Protein 3FHR (pdb70)

InterPro domains:
  IPR000719 Protein kinase domain [PF00069] (47-304)
  IPR000719 Protein kinase domain [PS50011] (44-304)
  IPR000719 Protein kinase domain [SM00220] (43-304)
  IPR008271 Serine/threonine-protein kinase, active site [PS00108] (162-174)
  IPR011009 Protein kinase-like domain superfamily [SSF56112] (36-343)
  IPR017441 Protein kinase, ATP binding site [PS00107] (50-73)
  IPR027442 MAP kinase activated protein kinase, C-terminal [G3DSA:4.10.1170.10] (312-378)

CATH classification: 3.30.200.20 (+1 more: 1.10.510.10)

Nearest PDB structures (foldseek):
  7nrb-assembly1_A  TM=1.003E+00  e=1.404E-53  Homo sapiens
  3fxw-assembly1_A  TM=1.003E+00  e=7.759E-51  Homo sapiens
  3fpm-assembly1_A  TM=9.765E-01  e=1.579E-34  Homo sapiens
  3r2y-assembly1_A  TM=9.576E-01  e=8.929E-34  Homo sapiens
  3kc3-assembly5_D  TM=9.638E-01  e=2.552E-32  Homo sapiens

Foldseek 3Di:
DAAADDPVVFKAWDPDWQAAAPQFTKTWIAGDPVRAIWIKTKGFDDVLLVQQVVLLQVLAPFQQAFHWPHWYFYADPNTTIIITITQDQALFWDLVLLLPDVDFDFLLNLLALLLSLLSSLVSQVVQQKQQLQQARRQWGWNHVDPPTGTHGYDSSVIDRHDLLSQLSSLLSSLQSSLLSQAAAGPCPQDPPQNVPADPLSVVLSCQSNPPDSVSHDGSVRSCPRCCNVVSNPGDRHGGCNSVNCNVVVVCVVVRRVVSNVVSVQSVDPDDDD

Secondary structure (DSSP, 8-state):
--B-S-GGGTEEEEEEEEEEETTEEEEEEEETTT--EEEEEEEESSHHHHHHHHHHHHHTTSTTBPPEEEEEEEEETTEEEEEEEEE--TTEEHHHHHHT-----BHHHHHHHHHHHHHHHHHHHHTTEE-S--SGGGEEES-SSTTPPEEE---TT-EE--HHHHHHHHHHHHHHHHHHHHSS------TTTSTT--HHHHHHHHHHS-SSGGGSPPHHHHHHSHHHHTGGGS--PBPSHHHHHHHTGGGHHHHHHHHHHHHHHHH-SS---

Solvent-accessible surface area: 13408 Å² total; per-residue (Å²): 161,33,57,140,97,43,10,67,89,22,7,100,69,28,198,99,76,72,26,145,16,89,35,15,90,23,26,18,0,65,33,115,183,84,48,92,75,0,5,3,4,14,0,80,49,41,106,124,1,90,88,2,15,73,10,2,95,80,0,30,65,7,62,40,0,1,35,24,64,32,1,0,16,17,124,68,140,70,102,120,0,1,7,0,0,11,34,16,23,95,2,28,46,0,4,41,51,5,31,118,68,162,110,62,8,12,0,67,61,0,0,62,18,0,80,41,3,0,25,0,0,72,42,0,9,84,94,69,0,0,0,29,5,0,21,1,52,8,1,30,17,34,30,130,113,198,118,17,61,3,31,2,14,18,1,8,45,11,89,85,48,110,182,82,4,45,10,3,0,2,33,0,0,0,0,0,0,10,0,0,0,0,5,53,21,52,95,98,46,64,110,84,36,4,64,129,10,24,119,57,0,37,87,0,2,121,52,0,41,72,136,59,39,123,111,20,19,75,13,82,90,0,13,96,17,70,1,0,73,95,0,128,114,8,61,117,28,84,14,44,0,7,131,13,5,81,130,59,120,117,110,32,82,102,19,34,113,78,0,46,63,29,0,40,67,25,42,73,132,191,90,159,189

Sequence (273 aa):
EPKKYAVTDDYQLSKQVLGLGVNGKVLECFHRRTGQKCALKLLYDSPKARQEVDHHWQASGGPHIIVCILDVYENMHHGKRCCLLIIMECMEGGELFSRIQERDQAFTEREAAEIMRDIGTAIQFLHSHNIAHRDVKPENLLYTSKEKDAVLKLTDFGFAKETEKYDKSCDMWSLGV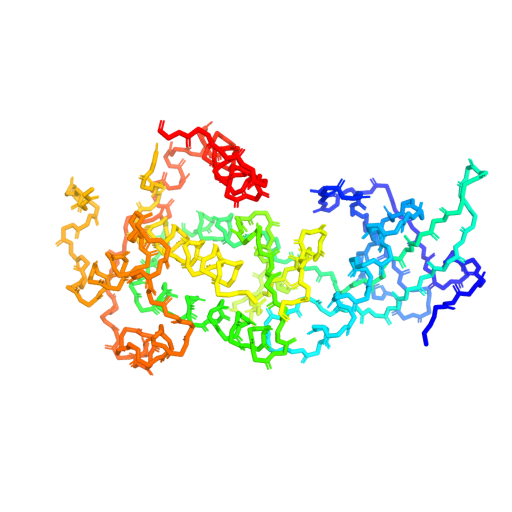IMYILLCGFPPFGFPNPEWSEVSEDAKQLIRLLLKTDPTERLTITQFMNHPWINQSMVVPQTPLHTARVLQEDKDHWDEVKEEMTSALATMRVDYDQV

Radius of gyration: 18.92 Å; Cα contacts (8 Å, |Δi|>4): 537; chains: 1; bounding box: 33×49×50 Å

GO terms:
  GO:0004674 protein serine/threonine kinase activity (F, IDA)
  GO:0005634 nucleus (C, EXP)
  GO:0005737 cytoplasm (C, EXP)
  GO:0005515 protein binding (F, IPI)
  GO:0004708 MAP kinase kinase activity (F, TAS)
  GO:0005634 nucleus (C, TAS)
  GO:0007165 signal transduction (P, TAS)
  GO:0004674 protein serine/threonine kinase activity (F, EXP)
  GO:0005654 nucleoplasm (C, TAS)
  GO:0005829 cytosol (C, TAS)
  GO:0048010 vascular endothelial growth factor receptor signaling pathway (P, TAS)
  GO:0000165 MAPK cascade (P, IDA)
  GO:0005654 nucleoplasm (C, IDA)
  GO:0034097 response to cytokine (P, IDA)

B-factor: mean 42.76, std 8.79, range [21.78, 74.09]

Organism: Homo sapiens (NCBI:txid9606)

Structure (mmCIF, N/CA/C/O backbone):
data_3FHR
#
_entry.id   3FHR
#
_cell.length_a   84.688
_cell.length_b   74.832
_cell.length_c   60.664
_cell.angle_alpha   90.00
_cell.angle_beta   107.34
_cell.angle_gamma   90.00
#
_symmetry.space_group_name_H-M   'C 1 2 1'
#
loop_
_entity.id
_entity.type
_entity.pdbx_description
1 polymer 'MAP kinase-activated protein kinase 3'
2 non-polymer 2-(2-QUINOLIN-3-YLPYRIDIN-4-YL)-1,5,6,7-TETRAHYDRO-4H-PYRROLO[3,2-C]PYRIDIN-4-ONE
3 water water
#
loop_
_atom_site.group_PDB
_atom_site.id
_atom_site.type_symbol
_atom_site.label_atom_id
_atom_site.label_alt_id
_atom_site.label_comp_id
_atom_site.label_asym_id
_atom_site.label_entity_id
_atom_site.label_seq_id
_atom_site.pdbx_PDB_ins_code
_atom_site.Cartn_x
_atom_site.Cartn_y
_atom_site.Cartn_z
_atom_site.occupancy
_atom_site.B_iso_or_equiv
_atom_site.auth_seq_id
_atom_site.auth_comp_id
_atom_site.auth_asym_id
_atom_site.auth_atom_id
_atom_site.pdbx_PDB_model_num
ATOM 1 N N . GLU A 1 20 ? 32.652 2.961 33.969 1.00 54.54 33 GLU A N 1
ATOM 2 C CA . GLU A 1 20 ? 31.172 2.840 33.787 1.00 54.30 33 GLU A CA 1
ATOM 3 C C . GLU A 1 20 ? 30.338 4.167 33.915 1.00 52.47 33 GLU A C 1
ATOM 4 O O . GLU A 1 20 ? 30.768 5.211 33.373 1.00 52.15 33 GLU A O 1
ATOM 10 N N . PRO A 1 21 ? 29.146 4.130 34.581 1.00 50.38 34 PRO A N 1
ATOM 11 C CA . PRO A 1 21 ? 28.148 5.149 34.180 1.00 49.16 34 PRO A CA 1
ATOM 12 C C . PRO A 1 21 ? 28.286 6.519 34.840 1.00 47.30 34 PRO A C 1
ATOM 13 O O . PRO A 1 21 ? 28.455 6.616 36.049 1.00 47.84 34 PRO A O 1
ATOM 17 N N . LYS A 1 22 ? 28.214 7.561 34.020 1.00 45.03 35 LYS A N 1
ATOM 18 C CA . LYS A 1 22 ? 28.319 8.936 34.464 1.00 43.29 35 LYS A CA 1
ATOM 19 C C . LYS A 1 22 ? 27.041 9.357 35.149 1.00 42.79 35 LYS A C 1
ATOM 20 O O . LYS A 1 22 ? 25.965 9.168 34.608 1.00 42.59 35 LYS A O 1
ATOM 26 N N . LYS A 1 23 ? 27.171 9.934 36.339 1.00 42.80 36 LYS A N 1
ATOM 27 C CA . LYS A 1 23 ? 26.009 10.261 37.164 1.00 42.80 36 LYS A CA 1
ATOM 28 C C . LYS A 1 23 ? 25.608 11.708 37.030 1.00 42.12 36 LYS A C 1
ATOM 29 O O . LYS A 1 23 ? 24.506 12.077 37.460 1.00 42.63 36 LYS A O 1
ATOM 35 N N . TYR A 1 24 ? 26.488 12.521 36.444 1.00 40.72 37 TYR A N 1
ATOM 36 C CA . TYR A 1 24 ? 26.177 13.919 36.146 1.00 39.36 37 TYR A CA 1
ATOM 37 C C . TYR A 1 24 ? 25.291 14.038 34.874 1.00 39.09 37 TYR A C 1
ATOM 38 O O . TYR A 1 24 ? 25.149 13.083 34.117 1.00 38.69 37 TYR A O 1
ATOM 47 N N . ALA A 1 25 ? 24.693 15.209 34.681 1.00 38.62 38 ALA A N 1
ATOM 48 C CA . ALA A 1 25 ? 23.763 15.504 33.576 1.00 38.25 38 ALA A CA 1
ATOM 49 C C . ALA A 1 25 ? 24.376 15.210 32.191 1.00 37.94 38 ALA A C 1
ATOM 50 O O . ALA A 1 25 ? 25.489 15.684 31.918 1.00 37.93 38 ALA A O 1
ATOM 52 N N . VAL A 1 26 ? 23.686 14.444 31.330 1.00 37.59 39 VAL A N 1
ATOM 53 C CA . VAL A 1 26 ? 24.172 14.220 29.940 1.00 37.96 39 VAL A CA 1
ATOM 54 C C . VAL A 1 26 ? 24.442 15.534 29.255 1.00 37.94 39 VAL A C 1
ATOM 55 O O . VAL A 1 26 ? 25.376 15.642 28.456 1.00 37.34 39 VAL A O 1
ATOM 59 N N . THR A 1 27 ? 23.554 16.500 29.545 1.00 38.48 40 THR A N 1
ATOM 60 C CA . THR A 1 27 ? 23.501 17.807 28.916 1.00 37.98 40 THR A CA 1
ATOM 61 C C . THR A 1 27 ? 24.769 18.626 29.234 1.00 38.19 40 THR A C 1
ATOM 62 O O . THR A 1 27 ? 25.087 19.566 28.523 1.00 38.18 40 THR A O 1
ATOM 66 N N . ASP A 1 28 ? 25.510 18.242 30.270 1.00 38.20 41 ASP A N 1
ATOM 67 C CA . ASP A 1 28 ? 26.843 18.826 30.542 1.00 39.25 41 ASP A CA 1
ATOM 68 C C . ASP A 1 28 ? 27.816 18.543 29.410 1.00 39.12 41 ASP A C 1
ATOM 69 O O . ASP A 1 28 ? 28.768 19.298 29.205 1.00 40.36 41 ASP A O 1
ATOM 74 N N . ASP A 1 29 ? 27.623 17.417 28.721 1.00 38.74 42 ASP A N 1
ATOM 75 C CA . ASP A 1 29 ? 28.588 16.926 27.713 1.00 38.28 42 ASP A CA 1
ATOM 76 C C . ASP A 1 29 ? 27.991 16.964 26.304 1.00 37.77 42 ASP A C 1
ATOM 77 O O . ASP A 1 29 ? 28.727 17.044 25.331 1.00 36.66 42 ASP A O 1
ATOM 82 N N . TYR A 1 30 ? 26.657 16.851 26.204 1.00 37.15 43 TYR A N 1
ATOM 83 C CA . TYR A 1 30 ? 25.976 16.729 24.919 1.00 37.29 43 TYR A CA 1
ATOM 84 C C . TYR A 1 30 ? 24.858 17.733 24.774 1.00 38.44 43 TYR A C 1
ATOM 85 O O . TYR A 1 30 ? 24.111 17.960 25.703 1.00 38.66 43 TYR A O 1
ATOM 94 N N . GLN A 1 31 ? 24.749 18.317 23.588 1.00 39.54 44 GLN A N 1
ATOM 95 C CA . GLN A 1 31 ? 23.610 19.142 23.254 1.00 41.09 44 GLN A CA 1
ATOM 96 C C . GLN A 1 31 ? 22.601 18.232 22.592 1.00 41.64 44 GLN A C 1
ATOM 97 O O . GLN A 1 31 ? 22.914 17.557 21.611 1.00 41.33 44 GLN A O 1
ATOM 103 N N . LEU A 1 32 ? 21.386 18.211 23.125 1.00 42.47 45 LEU A N 1
ATOM 104 C CA . LEU A 1 32 ? 20.391 17.290 22.627 1.00 43.40 45 LEU A CA 1
ATOM 105 C C . LEU A 1 32 ? 19.508 17.917 21.559 1.00 44.55 45 LEU A C 1
ATOM 106 O O . LEU A 1 32 ? 19.406 19.144 21.441 1.00 44.31 45 LEU A O 1
ATOM 111 N N . SER A 1 33 ? 18.887 17.044 20.775 1.00 45.28 46 SER A N 1
ATOM 112 C CA . SER A 1 33 ? 18.063 17.431 19.655 1.00 46.36 46 SER A CA 1
ATOM 113 C C . SER A 1 33 ? 16.744 16.687 19.810 1.00 46.14 46 SER A C 1
ATOM 114 O O . SER A 1 33 ? 16.631 15.758 20.623 1.00 45.73 46 SER A O 1
ATOM 117 N N . LYS A 1 34 ? 15.730 17.115 19.078 1.00 46.73 47 LYS A N 1
ATOM 118 C CA . LYS A 1 34 ? 14.458 16.397 19.104 1.00 47.38 47 LYS A CA 1
ATOM 119 C C . LYS A 1 34 ? 14.308 15.502 17.863 1.00 47.16 47 LYS A C 1
ATOM 120 O O . LYS A 1 34 ? 13.301 14.807 17.716 1.00 47.51 47 LYS A O 1
ATOM 126 N N . GLN A 1 35 ? 15.325 15.505 16.996 1.00 47.17 48 GLN A N 1
ATOM 127 C CA . GLN A 1 35 ? 15.356 14.611 15.838 1.00 47.24 48 GLN A CA 1
ATOM 128 C C . GLN A 1 35 ? 15.527 13.153 16.269 1.00 46.63 48 GLN A C 1
ATOM 129 O O . GLN A 1 35 ? 16.550 12.799 16.869 1.00 45.97 48 GLN A O 1
ATOM 135 N N . VAL A 1 36 ? 14.512 12.345 15.946 1.00 46.33 49 VAL A N 1
ATOM 136 C CA . VAL A 1 36 ? 14.469 10.916 16.239 1.00 46.45 49 VAL A CA 1
ATOM 137 C C . VAL A 1 36 ? 15.219 10.152 15.142 1.00 46.73 49 VAL A C 1
ATOM 138 O O . VAL A 1 36 ? 14.911 10.287 13.946 1.00 46.80 49 VAL A O 1
ATOM 142 N N . LEU A 1 37 ? 16.223 9.373 15.553 1.00 46.07 50 LEU A N 1
ATOM 143 C CA . LEU A 1 37 ? 17.023 8.569 14.629 1.00 45.48 50 LEU A CA 1
ATOM 144 C C . LEU A 1 37 ? 16.560 7.117 14.579 1.00 46.38 50 LEU A C 1
ATOM 145 O O . LEU A 1 37 ? 16.925 6.381 13.654 1.00 46.17 50 LEU A O 1
ATOM 150 N N . GLY A 1 38 ? 15.732 6.722 15.552 1.00 47.06 51 GLY A N 1
ATOM 151 C CA . GLY A 1 38 ? 15.263 5.346 15.666 1.00 48.66 51 GLY A CA 1
ATOM 152 C C . GLY A 1 38 ? 14.382 5.059 16.873 1.00 49.47 51 GLY A C 1
ATOM 153 O O . GLY A 1 38 ? 14.229 5.902 17.758 1.00 49.67 51 GLY A O 1
ATOM 154 N N . LEU A 1 39 ? 13.799 3.863 16.898 1.00 50.27 52 LEU A N 1
ATOM 155 C CA . LEU A 1 39 ? 12.914 3.412 17.985 1.00 52.07 52 LEU A CA 1
ATOM 156 C C . LEU A 1 39 ? 13.194 1.957 18.358 1.00 52.55 52 LEU A C 1
ATOM 157 O O . LEU A 1 39 ? 12.949 1.065 17.537 1.00 53.33 52 LEU A O 1
ATOM 162 N N . GLY A 1 40 ? 13.712 1.711 19.568 1.00 53.04 53 GLY A N 1
ATOM 163 C CA . GLY A 1 40 ? 14.004 0.339 20.038 1.00 53.32 53 GLY A CA 1
ATOM 164 C C . GLY A 1 40 ? 13.120 -0.069 21.209 1.00 53.79 53 GLY A C 1
ATOM 165 O O . GLY A 1 40 ? 12.700 0.797 21.964 1.00 54.04 53 GLY A O 1
ATOM 166 N N . VAL A 1 41 ? 12.861 -1.370 21.397 1.00 53.83 54 VAL A N 1
ATOM 167 C CA . VAL A 1 41 ? 11.910 -1.833 22.447 1.00 53.75 54 VAL A CA 1
ATOM 168 C C . VAL A 1 41 ? 11.993 -1.002 23.730 1.00 53.74 54 VAL A C 1
ATOM 169 O O . VAL A 1 41 ? 10.959 -0.563 24.248 1.00 53.77 54 VAL A O 1
ATOM 173 N N . ASN A 1 42 ? 13.219 -0.767 24.219 1.00 53.27 55 ASN A N 1
ATOM 174 C CA . ASN A 1 42 ? 13.416 -0.042 25.480 1.00 52.94 55 ASN A CA 1
ATOM 175 C C . ASN A 1 42 ? 13.465 1.472 25.376 1.00 52.25 55 ASN A C 1
ATOM 176 O O . ASN A 1 42 ? 13.467 2.145 26.409 1.00 53.05 55 ASN A O 1
ATOM 181 N N . GLY A 1 43 ? 13.527 2.020 24.160 1.00 50.85 56 GLY A N 1
ATOM 182 C CA . GLY A 1 43 ? 13.544 3.469 24.022 1.00 49.21 56 GLY A CA 1
ATOM 183 C C . GLY A 1 43 ? 13.864 4.100 22.687 1.00 48.30 56 GLY A C 1
ATOM 184 O O . GLY A 1 43 ? 14.270 3.424 21.725 1.00 48.34 56 GLY A O 1
ATOM 185 N N . LYS A 1 44 ? 13.696 5.424 22.663 1.00 46.96 57 LYS A N 1
ATOM 186 C CA . LYS A 1 44 ? 13.833 6.244 21.458 1.00 45.86 57 LYS A CA 1
ATOM 187 C C . LYS A 1 44 ? 15.278 6.632 21.298 1.00 43.04 57 LYS A C 1
ATOM 188 O O . LYS A 1 44 ? 15.995 6.721 22.292 1.00 43.25 57 LYS A O 1
ATOM 194 N N . VAL A 1 45 ? 15.687 6.848 20.046 1.00 40.12 58 VAL A N 1
ATOM 195 C CA . VAL A 1 45 ? 17.058 7.218 19.712 1.00 38.19 58 VAL A CA 1
ATOM 196 C C . VAL A 1 45 ? 16.994 8.642 19.129 1.00 37.41 58 VAL A C 1
ATOM 197 O O . VAL A 1 45 ? 16.248 8.925 18.201 1.00 36.87 58 VAL A O 1
ATOM 201 N N . LEU A 1 46 ? 17.749 9.546 19.743 1.00 37.15 59 LEU A N 1
ATOM 202 C CA . LEU A 1 46 ? 17.742 10.963 19.395 1.00 35.96 59 LEU A CA 1
ATOM 203 C C . LEU A 1 46 ? 19.112 11.363 18.930 1.00 35.52 59 LEU A C 1
ATOM 204 O O . LEU A 1 46 ? 20.117 10.869 19.421 1.00 34.27 59 LEU A O 1
ATOM 209 N N . GLU A 1 47 ? 19.158 12.294 18.001 1.00 35.57 60 GLU A N 1
ATOM 210 C CA . GLU A 1 47 ? 20.422 12.905 17.632 1.00 35.86 60 GLU A CA 1
ATOM 211 C C . GLU A 1 47 ? 20.961 13.780 18.765 1.00 34.78 60 GLU A C 1
ATOM 212 O O . GLU A 1 47 ? 20.203 14.358 19.538 1.00 35.02 60 GLU A O 1
ATOM 218 N N . CYS A 1 48 ? 22.284 13.896 18.879 1.00 33.31 61 CYS A N 1
ATOM 219 C CA . CYS A 1 48 ? 22.829 14.824 19.823 1.00 32.63 61 CYS A CA 1
ATOM 220 C C . CYS A 1 48 ? 24.248 15.179 19.353 1.00 33.00 61 CYS A C 1
ATOM 221 O O . CYS A 1 48 ? 24.742 14.584 18.394 1.00 31.43 61 CYS A O 1
ATOM 224 N N . PHE A 1 49 ? 24.869 16.149 20.012 1.00 33.91 62 PHE A N 1
ATOM 225 C CA . PHE A 1 49 ? 26.203 16.612 19.635 1.00 36.17 62 PHE A CA 1
ATOM 226 C C . PHE A 1 49 ? 27.081 16.724 20.837 1.00 37.63 62 PHE A C 1
ATOM 227 O O . PHE A 1 49 ? 26.680 17.274 21.837 1.00 39.20 62 PHE A O 1
ATOM 235 N N . HIS A 1 50 ? 28.294 16.227 20.743 1.00 39.68 63 HIS A N 1
ATOM 236 C CA . HIS A 1 50 ? 29.220 16.405 21.825 1.00 41.90 63 HIS A CA 1
ATOM 237 C C . HIS A 1 50 ? 29.621 17.887 21.880 1.00 43.69 63 HIS A C 1
ATOM 238 O O . HIS A 1 50 ? 29.998 18.475 20.863 1.00 44.36 63 HIS A O 1
ATOM 245 N N . ARG A 1 51 ? 29.504 18.477 23.071 1.00 44.73 64 ARG A N 1
ATOM 246 C CA . ARG A 1 51 ? 29.619 19.923 23.282 1.00 45.48 64 ARG A CA 1
ATOM 247 C C . ARG A 1 51 ? 30.945 20.537 22.914 1.00 46.42 64 ARG A C 1
ATOM 248 O O . ARG A 1 51 ? 30.989 21.681 22.444 1.00 47.25 64 ARG A O 1
ATOM 256 N N . ARG A 1 52 ? 32.024 19.813 23.149 1.00 46.80 65 ARG A N 1
ATOM 257 C CA . ARG A 1 52 ? 33.324 20.406 22.901 1.00 48.09 65 ARG A CA 1
ATOM 258 C C . ARG A 1 52 ? 34.012 19.859 21.662 1.00 47.61 65 ARG A C 1
ATOM 259 O O . ARG A 1 52 ? 34.967 20.449 21.133 1.00 48.01 65 ARG A O 1
ATOM 267 N N . THR A 1 53 ? 33.519 18.724 21.197 1.00 46.94 66 THR A N 1
ATOM 268 C CA . THR A 1 53 ? 34.055 18.099 20.012 1.00 45.32 66 THR A CA 1
ATOM 269 C C . THR A 1 53 ? 33.202 18.470 18.803 1.00 44.50 66 THR A C 1
ATOM 270 O O . THR A 1 53 ? 33.719 18.548 17.692 1.00 45.38 66 THR A O 1
ATOM 274 N N . GLY A 1 54 ? 31.908 18.723 19.025 1.00 42.58 67 GLY A N 1
ATOM 275 C CA . GLY A 1 54 ? 30.965 18.980 17.939 1.00 41.21 67 GLY A CA 1
ATOM 276 C C . GLY A 1 54 ? 30.433 17.745 17.210 1.00 40.13 67 GLY A C 1
ATOM 277 O O . GLY A 1 54 ? 29.508 17.855 16.445 1.00 39.67 67 GLY A O 1
ATOM 278 N N . GLN A 1 55 ? 31.027 16.577 17.457 1.00 39.41 68 GLN A N 1
ATOM 279 C CA . GLN A 1 55 ? 30.659 15.289 16.849 1.00 38.92 68 GLN A CA 1
ATOM 280 C C . GLN A 1 55 ? 29.177 14.982 17.036 1.00 36.97 68 GLN A C 1
ATOM 281 O O . GLN A 1 55 ? 28.697 14.994 18.159 1.00 35.40 68 GLN A O 1
ATOM 287 N N . LYS A 1 56 ? 28.478 14.717 15.934 1.00 36.00 69 LYS A N 1
ATOM 288 C CA . LYS A 1 56 ? 27.121 14.188 15.966 1.00 35.57 69 LYS A CA 1
ATOM 289 C C . LYS A 1 56 ? 27.146 12.752 16.507 1.00 34.53 69 LYS A C 1
ATOM 290 O O . LYS A 1 56 ? 27.973 11.915 16.075 1.00 34.20 69 LYS A O 1
ATOM 296 N N . CYS A 1 57 ? 26.235 12.481 17.453 1.00 33.54 70 CYS A N 1
ATOM 297 C CA . CYS A 1 57 ? 26.106 11.172 18.091 1.00 31.88 70 CYS A CA 1
ATOM 298 C C . CYS A 1 57 ? 24.645 10.844 18.196 1.00 30.98 70 CYS A C 1
ATOM 299 O O . CYS A 1 57 ? 23.829 11.664 17.884 1.00 31.28 70 CYS A O 1
ATOM 302 N N . ALA A 1 58 ? 24.333 9.665 18.710 1.00 32.07 71 ALA A N 1
ATOM 303 C CA . ALA A 1 58 ? 22.945 9.249 18.901 1.00 32.23 71 ALA A CA 1
ATOM 304 C C . ALA A 1 58 ? 22.729 8.971 20.374 1.00 32.49 71 ALA A C 1
ATOM 305 O O . ALA A 1 58 ? 23.623 8.461 21.037 1.00 33.20 71 ALA A O 1
ATOM 307 N N . LEU A 1 59 ? 21.559 9.357 20.888 1.00 33.20 72 LEU A N 1
ATOM 308 C CA . LEU A 1 59 ? 21.214 9.189 22.296 1.00 33.81 72 LEU A CA 1
ATOM 309 C C . LEU A 1 59 ? 20.061 8.224 22.412 1.00 33.25 72 LEU A C 1
ATOM 310 O O . LEU A 1 59 ? 18.999 8.513 21.878 1.00 34.22 72 LEU A O 1
ATOM 315 N N . LYS A 1 60 ? 20.267 7.124 23.135 1.00 34.20 73 LYS A N 1
ATOM 316 C CA . LYS A 1 60 ? 19.162 6.216 23.471 1.00 33.37 73 LYS A CA 1
ATOM 317 C C . LYS A 1 60 ? 18.741 6.393 24.917 1.00 34.47 73 LYS A C 1
ATOM 318 O O . LYS A 1 60 ? 19.504 6.138 25.835 1.00 33.86 73 LYS A O 1
ATOM 324 N N . LEU A 1 61 ? 17.495 6.806 25.113 1.00 34.99 74 LEU A N 1
ATOM 325 C CA . LEU A 1 61 ? 16.976 7.035 26.437 1.00 36.48 74 LEU A CA 1
ATOM 326 C C . LEU A 1 61 ? 16.335 5.732 26.944 1.00 36.94 74 LEU A C 1
ATOM 327 O O . LEU A 1 61 ? 15.278 5.350 26.461 1.00 36.67 74 LEU A O 1
ATOM 332 N N . LEU A 1 62 ? 16.952 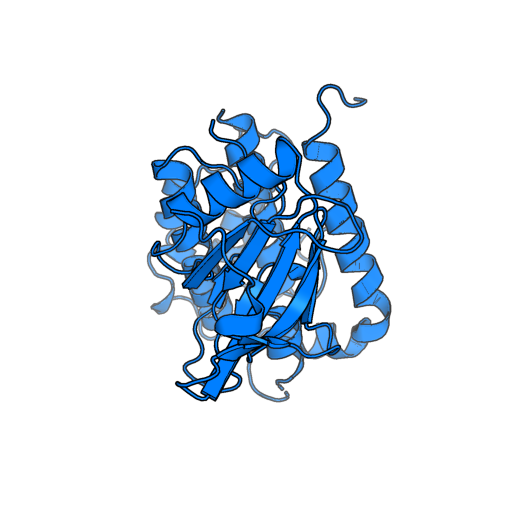5.069 27.921 1.00 38.18 75 LEU A N 1
ATOM 333 C CA . LEU A 1 62 ? 16.286 3.932 28.611 1.00 39.40 75 LEU A CA 1
ATOM 334 C C . LEU A 1 62 ? 15.779 4.361 30.004 1.00 40.43 75 LEU A C 1
ATOM 335 O O . LEU A 1 62 ? 16.569 4.791 30.852 1.00 40.05 75 LEU A O 1
ATOM 340 N N . TYR A 1 63 ? 14.479 4.247 30.258 1.00 41.80 76 TYR A N 1
ATOM 341 C CA . TYR A 1 63 ? 14.009 4.413 31.633 1.00 43.80 76 TYR A CA 1
ATOM 342 C C . TYR A 1 63 ? 14.512 3.225 32.402 1.00 44.73 76 TYR A C 1
ATOM 343 O O . TYR A 1 63 ? 14.372 2.099 31.938 1.00 45.15 76 TYR A O 1
ATOM 352 N N . ASP A 1 64 ? 15.161 3.492 33.533 1.00 45.76 77 ASP A N 1
ATOM 353 C CA . ASP A 1 64 ? 15.812 2.474 34.334 1.00 47.31 77 ASP A CA 1
ATOM 354 C C . ASP A 1 64 ? 14.862 1.319 34.668 1.00 48.10 77 ASP A C 1
ATOM 355 O O . ASP A 1 64 ? 13.670 1.514 34.970 1.00 47.65 77 ASP A O 1
ATOM 360 N N . SER A 1 65 ? 15.400 0.115 34.549 1.00 48.67 78 SER A N 1
ATOM 361 C CA . SER A 1 65 ? 14.655 -1.127 34.738 1.00 49.30 78 SER A CA 1
ATOM 362 C C . SER A 1 65 ? 15.695 -2.243 34.707 1.00 49.49 78 SER A C 1
ATOM 363 O O . SER A 1 65 ? 16.837 -2.011 34.287 1.00 49.91 78 SER A O 1
ATOM 366 N N . PRO A 1 66 ? 15.353 -3.445 35.203 1.00 49.59 79 PRO A N 1
ATOM 367 C CA . PRO A 1 66 ? 16.437 -4.432 35.042 1.00 49.07 79 PRO A CA 1
ATOM 368 C C . PRO A 1 66 ? 16.693 -4.840 33.564 1.00 47.90 79 PRO A C 1
ATOM 369 O O . PRO A 1 66 ? 17.827 -5.143 33.218 1.00 47.20 79 PRO A O 1
ATOM 373 N N . LYS A 1 67 ? 15.663 -4.812 32.722 1.00 47.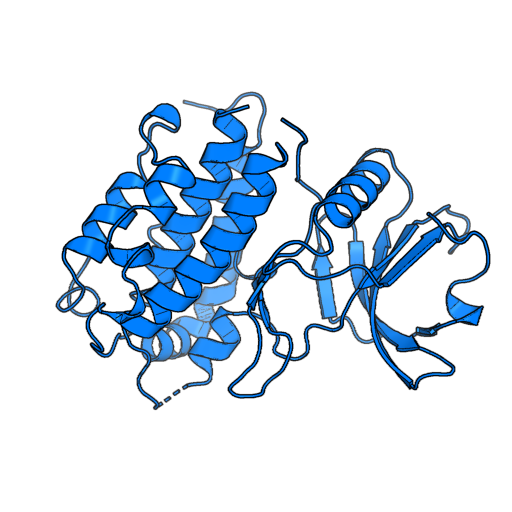20 80 LYS A N 1
ATOM 374 C CA . LYS A 1 67 ? 15.809 -4.973 31.256 1.00 47.35 80 LYS A CA 1
ATOM 375 C C . LYS A 1 67 ? 16.712 -3.899 30.603 1.00 46.53 80 LYS A C 1
ATOM 376 O O . LYS A 1 67 ? 17.611 -4.238 29.798 1.00 46.27 80 LYS A O 1
ATOM 382 N N . ALA A 1 68 ? 16.475 -2.623 30.952 1.00 44.72 81 ALA A N 1
ATOM 383 C CA . ALA A 1 68 ? 17.353 -1.515 30.548 1.00 43.07 81 ALA A CA 1
ATOM 384 C C . ALA A 1 68 ? 18.794 -1.736 31.008 1.00 42.26 81 ALA A C 1
ATOM 385 O O . ALA A 1 68 ? 19.735 -1.470 30.258 1.00 42.72 81 ALA A O 1
ATOM 387 N N . ARG A 1 69 ? 18.972 -2.221 32.236 1.00 41.52 82 ARG A N 1
ATOM 388 C CA . ARG A 1 69 ? 20.319 -2.473 32.784 1.00 41.06 82 ARG A CA 1
ATOM 389 C C . ARG A 1 69 ? 21.040 -3.623 32.062 1.00 40.38 82 ARG A C 1
ATOM 390 O O . ARG A 1 69 ? 22.269 -3.621 31.929 1.00 40.01 82 ARG A O 1
ATOM 398 N N . GLN A 1 70 ? 20.259 -4.603 31.612 1.00 39.90 83 GLN A N 1
ATOM 399 C CA . GLN A 1 70 ? 20.758 -5.724 30.802 1.00 40.32 83 GLN A CA 1
ATOM 400 C C . GLN A 1 70 ? 21.197 -5.255 29.418 1.00 38.80 83 GLN A C 1
ATOM 401 O O . GLN A 1 70 ? 22.311 -5.571 28.977 1.00 39.47 83 GLN A O 1
ATOM 407 N N . GLU A 1 71 ? 20.344 -4.472 28.759 1.00 37.54 84 GLU A N 1
ATOM 408 C CA . GLU A 1 71 ? 20.705 -3.857 27.464 1.00 36.76 84 GLU A CA 1
ATOM 409 C C . GLU A 1 71 ? 22.025 -3.138 27.571 1.00 37.27 84 GLU A C 1
ATOM 410 O O . GLU A 1 71 ? 22.968 -3.448 26.818 1.00 36.79 84 GLU A O 1
ATOM 416 N N . VAL A 1 72 ? 22.122 -2.231 28.557 1.00 36.80 85 VAL A N 1
ATOM 417 C CA . VAL A 1 72 ? 23.329 -1.461 28.748 1.00 36.51 85 VAL A CA 1
ATOM 418 C C . VAL A 1 72 ? 24.492 -2.401 28.912 1.00 36.95 85 VAL A C 1
ATOM 419 O O . VAL A 1 72 ? 25.506 -2.228 28.256 1.00 38.29 85 VAL A O 1
ATOM 423 N N . ASP A 1 73 ? 24.352 -3.381 29.804 1.00 37.99 86 ASP A N 1
ATOM 424 C CA . ASP A 1 73 ? 25.416 -4.357 30.109 1.00 38.86 86 ASP A CA 1
ATOM 425 C C . ASP A 1 73 ? 25.857 -5.109 28.839 1.00 37.32 86 ASP A C 1
ATOM 426 O O . ASP A 1 73 ? 27.049 -5.187 28.539 1.00 36.74 86 ASP A O 1
ATOM 431 N N . HIS A 1 74 ? 24.890 -5.619 28.085 1.00 36.55 87 HIS A N 1
ATOM 432 C CA . HIS A 1 74 ? 25.165 -6.420 26.868 1.00 36.57 87 HIS A CA 1
ATOM 433 C C . HIS A 1 74 ? 25.765 -5.602 25.726 1.00 35.35 87 HIS A C 1
ATOM 434 O O . HIS A 1 74 ? 26.720 -6.030 25.082 1.00 36.20 87 HIS A O 1
ATOM 441 N N . HIS A 1 75 ? 25.225 -4.416 25.492 1.00 35.72 88 HIS A N 1
ATOM 442 C CA . HIS A 1 75 ? 25.745 -3.555 24.434 1.00 35.39 88 HIS A CA 1
ATOM 443 C C . HIS A 1 75 ? 27.162 -3.105 24.744 1.00 36.51 88 HIS A C 1
ATOM 444 O O . HIS A 1 75 ? 28.002 -3.002 23.853 1.00 36.21 88 HIS A O 1
ATOM 451 N N . TRP A 1 76 ? 27.418 -2.839 26.019 1.00 38.94 89 TRP A N 1
ATOM 452 C CA . TRP A 1 76 ? 28.732 -2.408 26.495 1.00 41.32 89 TRP A CA 1
ATOM 453 C C . TRP A 1 76 ? 29.810 -3.481 26.303 1.00 41.45 89 TRP A C 1
ATOM 454 O O . TRP A 1 76 ? 30.923 -3.169 25.847 1.00 41.22 89 TRP A O 1
ATOM 465 N N . GLN A 1 77 ? 29.487 -4.723 26.693 1.00 41.15 90 GLN A N 1
ATOM 466 C CA . GLN A 1 77 ? 30.307 -5.907 26.389 1.00 42.34 90 GLN A CA 1
ATOM 467 C C . GLN A 1 77 ? 30.575 -6.083 24.893 1.00 41.62 90 GLN A C 1
ATOM 468 O O . GLN A 1 77 ? 31.708 -6.383 24.492 1.00 41.80 90 GLN A O 1
ATOM 474 N N . ALA A 1 78 ? 29.527 -5.928 24.078 1.00 40.07 91 ALA A N 1
ATOM 475 C CA . ALA A 1 78 ? 29.614 -6.083 22.617 1.00 39.30 91 ALA A CA 1
ATOM 476 C C . ALA A 1 78 ? 30.339 -4.924 21.904 1.00 39.14 91 ALA A C 1
ATOM 477 O O . ALA A 1 78 ? 30.963 -5.104 20.843 1.00 38.66 91 ALA A O 1
ATOM 479 N N . SER A 1 79 ? 30.232 -3.734 22.494 1.00 38.51 92 SER A N 1
ATOM 480 C CA . SER A 1 79 ? 30.844 -2.520 21.973 1.00 38.59 92 SER A CA 1
ATOM 481 C C . SER A 1 79 ? 32.354 -2.713 21.763 1.00 39.49 92 SER A C 1
ATOM 482 O O . SER A 1 79 ? 33.067 -3.154 22.672 1.00 40.88 92 SER A O 1
ATOM 485 N N . GLY A 1 80 ? 32.841 -2.398 20.569 1.00 39.82 93 GLY A N 1
ATOM 486 C CA . GLY A 1 80 ? 34.252 -2.627 20.241 1.00 39.97 93 GLY A CA 1
ATOM 487 C C . GLY A 1 80 ? 34.438 -3.874 19.391 1.00 40.28 93 GLY A C 1
ATOM 488 O O . GLY A 1 80 ? 35.435 -4.007 18.705 1.00 41.26 93 GLY A O 1
ATOM 489 N N . GLY A 1 81 ? 33.480 -4.801 19.441 1.00 40.09 94 GLY A N 1
ATOM 490 C CA . GLY A 1 81 ? 33.517 -5.992 18.605 1.00 38.57 94 GLY A CA 1
ATOM 491 C C . GLY A 1 81 ? 33.306 -5.630 17.149 1.00 38.01 94 GLY A C 1
ATOM 492 O O . GLY A 1 81 ? 32.780 -4.555 16.845 1.00 37.67 94 GLY A O 1
ATOM 493 N N . PRO A 1 82 ? 33.747 -6.508 16.220 1.00 37.92 95 PRO A N 1
ATOM 494 C CA . PRO A 1 82 ? 33.605 -6.116 14.817 1.00 37.36 95 PRO A CA 1
ATOM 495 C C . PRO A 1 82 ? 32.154 -5.938 14.462 1.00 36.97 95 PRO A C 1
ATOM 496 O O . PRO A 1 82 ? 31.315 -6.740 14.881 1.00 38.16 95 PRO A O 1
ATOM 500 N N . HIS A 1 83 ? 31.865 -4.872 13.731 1.00 36.23 96 HIS A N 1
ATOM 501 C CA . HIS A 1 83 ? 30.544 -4.629 13.163 1.00 34.61 96 HIS A CA 1
ATOM 502 C C . HIS A 1 83 ? 29.419 -4.513 14.184 1.00 33.72 96 HIS A C 1
ATOM 503 O O . HIS A 1 83 ? 28.313 -4.948 13.923 1.00 33.82 96 HIS A O 1
ATOM 510 N N . ILE A 1 84 ? 29.754 -3.913 15.327 1.00 33.02 97 ILE A N 1
ATOM 511 C CA A ILE A 1 84 ? 28.797 -3.592 16.376 0.50 32.58 97 ILE A CA 1
ATOM 512 C CA B ILE A 1 84 ? 28.831 -3.608 16.420 0.50 32.59 97 ILE A CA 1
ATOM 513 C C . ILE A 1 84 ? 28.788 -2.087 16.596 1.00 32.05 97 ILE A C 1
ATOM 514 O O . ILE A 1 84 ? 29.816 -1.464 16.724 1.00 31.12 97 ILE A O 1
ATOM 523 N N . VAL A 1 85 ? 27.609 -1.481 16.606 1.00 31.02 98 VAL A N 1
ATOM 524 C CA . VAL A 1 85 ? 27.533 -0.043 16.927 1.00 31.09 98 VAL A CA 1
ATOM 525 C C . VAL A 1 85 ? 28.167 0.234 18.320 1.00 32.54 98 VAL A C 1
ATOM 526 O O . VAL A 1 85 ? 27.719 -0.314 19.334 1.00 31.50 98 VAL A O 1
ATOM 530 N N . CYS A 1 86 ? 29.217 1.074 18.340 1.00 32.06 99 CYS A N 1
ATOM 531 C CA . CYS A 1 86 ? 29.936 1.415 19.556 1.00 33.23 99 CYS A CA 1
ATOM 532 C C . CYS A 1 86 ? 29.194 2.352 20.482 1.00 31.22 99 CYS A C 1
ATOM 533 O O . CYS A 1 86 ? 28.584 3.308 20.021 1.00 32.15 99 CYS A O 1
ATOM 536 N N . ILE A 1 87 ? 29.273 2.070 21.780 1.00 30.45 100 ILE A N 1
ATOM 537 C CA . ILE A 1 87 ? 28.913 3.005 22.865 1.00 29.25 100 ILE A CA 1
ATOM 538 C C . ILE A 1 87 ? 30.030 4.006 23.098 1.00 30.67 100 ILE A C 1
ATOM 539 O O . ILE A 1 87 ? 31.191 3.617 23.156 1.00 29.49 100 ILE A O 1
ATOM 544 N N . LEU A 1 88 ? 29.684 5.280 23.235 1.00 30.22 101 LEU A N 1
ATOM 545 C CA . LEU A 1 88 ? 30.677 6.306 23.534 1.00 30.53 101 LEU A CA 1
ATOM 546 C C . LEU A 1 88 ? 30.668 6.561 25.042 1.00 31.17 101 LEU A C 1
ATOM 547 O O . LEU A 1 88 ? 31.695 6.705 25.644 1.00 28.50 101 LEU A O 1
ATOM 552 N N . ASP A 1 89 ? 29.495 6.530 25.669 1.00 27.80 102 ASP A N 1
ATOM 553 C CA . ASP A 1 89 ? 29.351 6.747 27.103 1.00 29.14 102 ASP A CA 1
ATOM 554 C C . ASP A 1 89 ? 27.956 6.367 27.486 1.00 29.16 102 ASP A C 1
ATOM 555 O O . ASP A 1 89 ? 27.162 6.215 26.616 1.00 27.11 102 ASP A O 1
ATOM 560 N N . VAL A 1 90 ? 27.712 6.195 28.781 1.00 29.96 103 VAL A N 1
ATOM 561 C CA . VAL A 1 90 ? 26.411 5.814 29.349 1.00 30.92 103 VAL A CA 1
ATOM 562 C C . VAL A 1 90 ? 26.178 6.776 30.522 1.00 31.53 103 VAL A C 1
ATOM 563 O O . VAL A 1 90 ? 27.075 7.085 31.273 1.00 29.56 103 VAL A O 1
ATOM 567 N N . TYR A 1 91 ? 24.960 7.290 30.656 1.00 31.93 104 TYR A N 1
ATOM 568 C CA . TYR A 1 91 ? 24.670 8.212 31.732 1.00 33.09 104 TYR A CA 1
ATOM 569 C C . TYR A 1 91 ? 23.552 7.654 32.561 1.00 34.42 104 TYR A C 1
ATOM 570 O O . TYR A 1 91 ? 22.642 7.023 32.038 1.00 33.61 104 TYR A O 1
ATOM 579 N N . GLU A 1 92 ? 23.625 7.899 33.864 1.00 35.95 105 GLU A N 1
ATOM 580 C CA . GLU A 1 92 ? 22.514 7.589 34.744 1.00 37.64 105 GLU A CA 1
ATOM 581 C C . GLU A 1 92 ? 22.011 8.947 35.257 1.00 37.41 105 GLU A C 1
ATOM 582 O O . GLU A 1 92 ? 22.720 9.649 35.981 1.00 36.71 105 GLU A O 1
ATOM 588 N N . ASN A 1 93 ? 20.804 9.322 34.837 1.00 37.02 106 ASN A N 1
ATOM 589 C CA . ASN A 1 93 ? 20.285 10.665 35.079 1.00 37.17 106 ASN A CA 1
ATOM 590 C C . ASN A 1 93 ? 18.893 10.602 35.636 1.00 37.92 106 ASN A C 1
ATOM 591 O O . ASN A 1 93 ? 18.303 9.543 35.696 1.00 38.21 106 ASN A O 1
ATOM 596 N N . MET A 1 94 ? 18.408 11.761 36.068 1.00 39.25 107 MET A N 1
ATOM 597 C CA . MET A 1 94 ? 17.008 11.958 36.351 1.00 40.78 107 MET A CA 1
ATOM 598 C C . MET A 1 94 ? 16.398 12.723 35.185 1.00 41.06 107 MET A C 1
ATOM 599 O O . MET A 1 94 ? 16.957 13.727 34.714 1.00 41.38 107 MET A O 1
ATOM 604 N N . HIS A 1 95 ? 15.256 12.242 34.703 1.00 41.83 108 HIS A N 1
ATOM 605 C CA . HIS A 1 95 ? 14.580 12.875 33.607 1.00 42.46 108 HIS A CA 1
ATOM 606 C C . HIS A 1 95 ? 13.103 12.707 33.899 1.00 43.89 108 HIS A C 1
ATOM 607 O O . HIS A 1 95 ? 12.651 11.587 34.096 1.00 44.60 108 HIS A O 1
ATOM 614 N N . HIS A 1 96 ? 12.366 13.824 33.945 1.00 45.04 109 HIS A N 1
ATOM 615 C CA . HIS A 1 96 ? 10.920 13.828 34.260 1.00 45.71 109 HIS A CA 1
ATOM 616 C C . HIS A 1 96 ? 10.571 13.046 35.539 1.00 46.02 109 HIS A C 1
ATOM 617 O O . HIS A 1 96 ? 9.548 12.344 35.583 1.00 46.65 109 HIS A O 1
ATOM 624 N N . GLY A 1 97 ? 11.428 13.147 36.552 1.00 45.97 110 GLY A N 1
ATOM 625 C CA . GLY A 1 97 ? 11.229 12.482 37.829 1.00 46.30 110 GLY A CA 1
ATOM 626 C C . GLY A 1 97 ? 11.531 10.992 37.902 1.00 46.30 110 GLY A C 1
ATOM 627 O O . GLY A 1 97 ? 11.291 10.350 38.931 1.00 46.75 110 GLY A O 1
ATOM 628 N N . LYS A 1 98 ? 12.061 10.443 36.814 1.00 45.52 111 LYS A N 1
ATOM 629 C CA . LYS A 1 98 ? 12.326 9.019 36.710 1.00 44.70 111 LYS A CA 1
ATOM 630 C C . LYS A 1 98 ? 13.801 8.828 36.453 1.00 42.97 111 LYS A C 1
ATOM 631 O O . LYS A 1 98 ? 14.405 9.598 35.718 1.00 42.00 111 LYS A O 1
ATOM 637 N N . ARG A 1 99 ? 14.375 7.812 37.077 1.00 42.23 112 ARG A N 1
ATOM 638 C CA . ARG A 1 99 ? 15.745 7.424 36.783 1.00 41.47 112 ARG A CA 1
ATOM 639 C C . ARG A 1 99 ? 15.859 6.785 35.387 1.00 39.88 112 ARG A C 1
ATOM 640 O O . ARG A 1 99 ? 15.089 5.907 35.030 1.00 39.65 112 ARG A O 1
ATOM 648 N N . CYS A 1 100 ? 16.843 7.244 34.608 1.00 38.76 113 CYS A N 1
ATOM 649 C CA A CYS A 1 100 ? 16.999 6.734 33.262 0.50 36.96 113 CYS A CA 1
ATOM 650 C CA B CYS A 1 100 ? 17.027 6.849 33.214 0.50 38.00 113 CYS A CA 1
ATOM 651 C C . CYS A 1 100 ? 18.459 6.423 32.980 1.00 36.84 113 CYS A C 1
ATOM 652 O O . CYS A 1 100 ? 19.344 6.850 33.716 1.00 36.99 113 CYS A O 1
ATOM 657 N N . LEU A 1 101 ? 18.687 5.616 31.941 1.00 36.32 114 LEU A N 1
ATOM 658 C CA . LEU A 1 101 ? 20.043 5.366 31.448 1.00 35.71 114 LEU A CA 1
ATOM 659 C C . LEU A 1 101 ? 20.062 5.944 30.055 1.00 34.37 114 LEU A C 1
ATOM 660 O O . LEU A 1 101 ? 19.117 5.767 29.295 1.00 34.08 114 LEU A O 1
ATOM 665 N N . LEU A 1 102 ? 21.115 6.672 29.729 1.00 33.71 115 LEU A N 1
ATOM 666 C CA . LEU A 1 102 ? 21.285 7.219 28.377 1.00 33.02 115 LEU A CA 1
ATOM 667 C C . LEU A 1 102 ? 22.487 6.559 27.791 1.00 34.25 115 LEU A C 1
ATOM 668 O O . LEU A 1 102 ? 23.568 6.693 28.329 1.00 34.04 115 LEU A O 1
ATOM 673 N N . ILE A 1 103 ? 22.289 5.792 26.722 1.00 33.99 116 ILE A N 1
ATOM 674 C CA . ILE A 1 103 ? 23.426 5.255 26.007 1.00 31.53 116 ILE A CA 1
ATOM 675 C C . ILE A 1 103 ? 23.867 6.236 24.901 1.00 30.88 116 ILE A C 1
ATOM 676 O O . ILE A 1 103 ? 23.129 6.489 24.001 1.00 29.30 116 ILE A O 1
ATOM 681 N N . ILE A 1 104 ? 25.113 6.709 24.939 1.00 29.33 117 ILE A N 1
ATOM 682 C CA . ILE A 1 104 ? 25.607 7.506 23.834 1.00 29.78 117 ILE A CA 1
ATOM 683 C C . ILE A 1 104 ? 26.364 6.578 22.914 1.00 29.66 117 ILE A C 1
ATOM 684 O O . ILE A 1 104 ? 27.314 5.878 23.343 1.00 29.52 117 ILE A O 1
ATOM 689 N N . MET A 1 105 ? 25.956 6.585 21.655 1.00 29.93 118 MET A N 1
ATOM 690 C CA . MET A 1 105 ? 26.570 5.734 20.657 1.00 31.40 118 MET A CA 1
ATOM 691 C C . MET A 1 105 ? 26.984 6.502 19.407 1.00 31.34 118 MET A C 1
ATOM 692 O O . MET A 1 105 ? 26.597 7.666 19.214 1.00 30.31 118 MET A O 1
ATOM 697 N N . GLU A 1 106 ? 27.818 5.864 18.585 1.00 32.23 119 GLU A N 1
ATOM 698 C CA . GLU A 1 106 ? 28.256 6.480 17.341 1.00 33.20 119 GLU A CA 1
ATOM 699 C C . GLU A 1 106 ? 27.017 6.691 16.501 1.00 33.43 119 GLU A C 1
ATOM 700 O O . GLU A 1 106 ? 26.051 5.917 16.584 1.00 32.71 119 GLU A O 1
ATOM 706 N N . CYS A 1 107 ? 27.019 7.793 15.762 1.00 33.79 120 CYS A N 1
ATOM 707 C CA . CYS A 1 107 ? 25.908 8.170 14.924 1.00 32.88 120 CYS A CA 1
ATOM 708 C C . CYS A 1 107 ? 26.025 7.352 13.646 1.00 32.31 120 CYS A C 1
ATOM 709 O O . CYS A 1 107 ? 27.086 7.318 13.015 1.00 31.69 120 CYS A O 1
ATOM 712 N N . MET A 1 108 ? 24.955 6.668 13.267 1.00 29.53 121 MET A N 1
ATOM 713 C CA . MET A 1 108 ? 25.053 5.738 12.156 1.00 29.60 121 MET A CA 1
ATOM 714 C C . MET A 1 108 ? 24.425 6.439 10.978 1.00 30.84 121 MET A C 1
ATOM 715 O O . MET A 1 108 ? 23.260 6.187 10.639 1.00 31.04 121 MET A O 1
ATOM 720 N N . GLU A 1 109 ? 25.195 7.370 10.411 1.00 31.83 122 GLU A N 1
ATOM 721 C CA . GLU A 1 109 ? 24.685 8.399 9.501 1.00 34.39 122 GLU A CA 1
ATOM 722 C C . GLU A 1 109 ? 24.244 7.865 8.139 1.00 33.37 122 GLU A C 1
ATOM 723 O O . GLU A 1 109 ? 23.567 8.562 7.373 1.00 35.07 122 GLU A O 1
ATOM 729 N N . GLY A 1 110 ? 24.625 6.628 7.853 1.00 33.44 123 GLY A N 1
ATOM 730 C CA . GLY A 1 110 ? 24.266 5.949 6.625 1.00 32.33 123 GLY A CA 1
ATOM 731 C C . GLY A 1 110 ? 22.872 5.413 6.637 1.00 32.12 123 GLY A C 1
ATOM 732 O O . GLY A 1 110 ? 22.387 5.020 5.590 1.00 33.12 123 GLY A O 1
ATOM 733 N N . GLY A 1 111 ? 22.243 5.354 7.811 1.00 31.38 124 GLY A N 1
ATOM 734 C CA . GLY A 1 111 ? 20.888 4.774 7.934 1.00 31.89 124 GLY A CA 1
ATOM 735 C C . GLY A 1 111 ? 20.881 3.260 7.828 1.00 31.97 124 GLY A C 1
ATOM 736 O O . GLY A 1 111 ? 21.894 2.601 7.998 1.00 30.09 124 GLY A O 1
ATOM 737 N N . GLU A 1 112 ? 19.701 2.728 7.532 1.00 32.10 125 GLU A N 1
ATOM 738 C CA . GLU A 1 112 ? 19.430 1.310 7.473 1.00 32.91 125 GLU A CA 1
ATOM 739 C C . GLU A 1 112 ? 19.990 0.662 6.214 1.00 32.63 125 GLU A C 1
ATOM 740 O O . GLU A 1 112 ? 19.970 1.240 5.123 1.00 33.15 125 GLU A O 1
ATOM 746 N N . LEU A 1 113 ? 20.489 -0.548 6.418 1.00 32.86 126 LEU A N 1
ATOM 747 C CA . LEU A 1 113 ? 21.033 -1.424 5.376 1.00 32.34 126 LEU A CA 1
ATOM 748 C C . LEU A 1 113 ? 20.233 -1.434 4.072 1.00 33.12 126 LEU A C 1
ATOM 749 O O . LEU A 1 113 ? 20.774 -1.130 3.020 1.00 31.69 126 LEU A O 1
ATOM 754 N N . PHE A 1 114 ? 18.964 -1.830 4.165 1.00 33.06 127 PHE A N 1
ATOM 755 C CA . PHE A 1 114 ? 18.139 -2.060 2.994 1.00 35.28 127 PHE A CA 1
ATOM 756 C C . PHE A 1 114 ? 17.629 -0.778 2.340 1.00 36.04 127 PHE A C 1
ATOM 757 O O . PHE A 1 114 ? 17.267 -0.800 1.167 1.00 36.80 127 PHE A O 1
ATOM 765 N N . SER A 1 115 ? 17.558 0.314 3.105 1.00 37.47 128 SER A N 1
ATOM 766 C CA . SER A 1 115 ? 17.279 1.633 2.541 1.00 38.35 128 SER A CA 1
ATOM 767 C C . SER A 1 115 ? 18.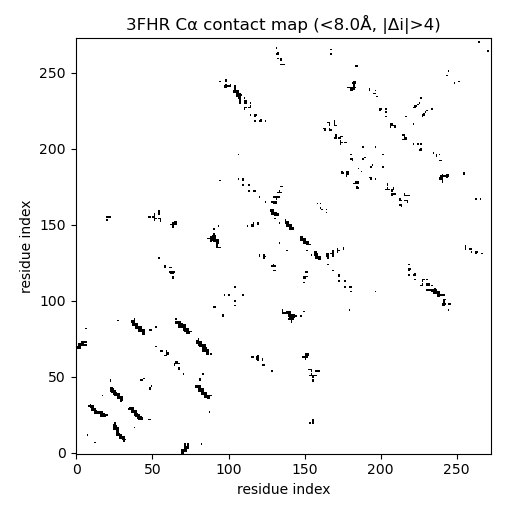426 2.041 1.638 1.00 39.26 128 SER A C 1
ATOM 768 O O . SER A 1 115 ? 18.219 2.546 0.548 1.00 39.89 128 SER A O 1
ATOM 771 N N . ARG A 1 116 ? 19.641 1.778 2.082 1.00 39.99 129 ARG A N 1
ATOM 772 C CA . ARG A 1 116 ? 20.807 2.066 1.288 1.00 42.58 129 ARG A CA 1
ATOM 773 C C . ARG A 1 116 ? 20.905 1.236 -0.009 1.00 44.10 129 ARG A C 1
ATOM 774 O O . ARG A 1 116 ? 21.303 1.746 -1.058 1.00 44.85 129 ARG A O 1
ATOM 782 N N . ILE A 1 117 ? 20.540 -0.040 0.058 1.00 46.24 130 ILE A N 1
ATOM 783 C CA . ILE A 1 117 ? 20.529 -0.892 -1.134 1.00 47.86 130 ILE A CA 1
ATOM 784 C C . ILE A 1 117 ? 19.516 -0.336 -2.138 1.00 49.72 130 ILE A C 1
ATOM 785 O O . ILE A 1 117 ? 19.856 -0.113 -3.304 1.00 50.33 130 ILE A O 1
ATOM 790 N N . GLN A 1 118 ? 18.290 -0.112 -1.661 1.00 51.45 131 GLN A N 1
ATOM 791 C CA . GLN A 1 118 ? 17.203 0.507 -2.402 1.00 53.79 131 GLN A CA 1
ATOM 792 C C . GLN A 1 118 ? 17.642 1.769 -3.151 1.00 55.69 131 GLN A C 1
ATOM 793 O O . GLN A 1 118 ? 17.280 1.969 -4.312 1.00 56.28 131 GLN A O 1
ATOM 799 N N . GLU A 1 119 ? 18.440 2.603 -2.488 1.00 57.55 132 GLU A N 1
ATOM 800 C CA . GLU A 1 119 ? 18.932 3.853 -3.061 1.00 59.39 132 GLU A CA 1
ATOM 801 C C . GLU A 1 119 ? 20.044 3.659 -4.122 1.00 60.51 132 GLU A C 1
ATOM 802 O O . GLU A 1 119 ? 20.775 4.604 -4.456 1.00 61.47 132 GLU A O 1
ATOM 808 N N . ARG A 1 120 ? 20.153 2.439 -4.653 1.00 61.23 133 ARG A N 1
ATOM 809 C CA . ARG A 1 120 ? 20.951 2.157 -5.850 1.00 62.10 133 ARG A CA 1
ATOM 810 C C . ARG A 1 120 ? 20.067 1.588 -6.956 1.00 62.27 133 ARG A C 1
ATOM 811 O O . ARG A 1 120 ? 19.316 2.315 -7.603 1.00 62.25 133 ARG A O 1
ATOM 819 N N . ASP A 1 122 ? 19.124 1.188 -9.942 1.00 69.53 135 ASP A N 1
ATOM 820 C CA . ASP A 1 122 ? 20.063 1.906 -10.803 1.00 69.52 135 ASP A CA 1
ATOM 821 C C . ASP A 1 122 ? 21.348 1.106 -10.988 1.00 68.65 135 ASP A C 1
ATOM 822 O O . ASP A 1 122 ? 21.437 0.274 -11.903 1.00 68.62 135 ASP A O 1
ATOM 827 N N . GLN A 1 123 ? 22.325 1.363 -10.110 1.00 67.21 136 GLN A N 1
ATOM 828 C CA . GLN A 1 123 ? 23.586 0.628 -10.081 1.00 66.00 136 GLN A CA 1
ATOM 829 C C . GLN A 1 123 ? 23.359 -0.860 -9.797 1.00 64.75 136 GLN A C 1
ATOM 830 O O . GLN A 1 123 ? 22.315 -1.269 -9.230 1.00 64.29 136 GLN A O 1
ATOM 836 N N . ALA A 1 124 ? 24.351 -1.655 -10.198 1.00 62.62 137 ALA A N 1
ATOM 837 C CA . ALA A 1 124 ? 24.353 -3.099 -9.958 1.00 60.47 137 ALA A CA 1
ATOM 838 C C . ALA A 1 124 ? 24.556 -3.412 -8.476 1.00 58.28 137 ALA A C 1
ATOM 839 O O . ALA A 1 124 ? 25.562 -3.010 -7.873 1.00 57.96 137 ALA A O 1
ATOM 841 N N . PHE A 1 125 ? 23.575 -4.106 -7.904 1.00 55.38 138 PHE A N 1
ATOM 842 C CA . PHE A 1 125 ? 23.777 -4.803 -6.648 1.00 52.83 138 PHE A CA 1
ATOM 843 C C . PHE A 1 125 ? 24.032 -6.287 -6.949 1.00 51.18 138 PHE A C 1
ATOM 844 O O . PHE A 1 125 ? 23.156 -6.975 -7.464 1.00 50.67 138 PHE A O 1
ATOM 852 N N . THR A 1 126 ? 25.235 -6.763 -6.627 1.00 49.45 139 THR A N 1
ATOM 853 C CA . THR A 1 126 ? 25.683 -8.077 -7.069 1.00 47.74 139 THR A CA 1
ATOM 854 C C . THR A 1 126 ? 25.747 -9.114 -5.953 1.00 47.24 139 THR A C 1
ATOM 855 O O . THR A 1 126 ? 25.783 -8.771 -4.767 1.00 46.40 139 THR A O 1
ATOM 859 N N . GLU A 1 127 ? 25.778 -10.390 -6.346 1.00 46.27 140 GLU A N 1
ATOM 860 C CA . GLU A 1 127 ? 25.747 -11.480 -5.370 1.00 45.54 140 GLU A CA 1
ATOM 861 C C . GLU A 1 127 ? 26.944 -11.422 -4.455 1.00 44.92 140 GLU A C 1
ATOM 862 O O . GLU A 1 127 ? 26.833 -11.751 -3.277 1.00 44.42 140 GLU A O 1
ATOM 868 N N . ARG A 1 128 ? 28.078 -10.981 -4.998 1.00 44.34 141 ARG A N 1
ATOM 869 C CA . ARG A 1 128 ? 29.283 -10.828 -4.214 1.00 44.36 141 ARG A CA 1
ATOM 870 C C . ARG A 1 128 ? 29.140 -9.733 -3.126 1.00 44.03 141 ARG A C 1
ATOM 871 O O . ARG A 1 128 ? 29.695 -9.871 -2.021 1.00 43.66 141 ARG A O 1
ATOM 879 N N . GLU A 1 129 ? 28.403 -8.666 -3.447 1.00 42.93 142 GLU A N 1
ATOM 880 C CA . GLU A 1 129 ? 28.110 -7.604 -2.479 1.00 42.79 142 GLU A CA 1
ATOM 881 C C . GLU A 1 129 ? 27.226 -8.088 -1.318 1.00 41.72 142 GLU A C 1
ATOM 882 O O . GLU A 1 129 ? 27.478 -7.739 -0.173 1.00 41.71 142 GLU A O 1
ATOM 888 N N . ALA A 1 130 ? 26.213 -8.900 -1.623 1.00 41.22 143 ALA A N 1
ATOM 889 C CA . ALA A 1 130 ? 25.393 -9.551 -0.606 1.00 41.12 143 ALA A CA 1
ATOM 890 C C . ALA A 1 130 ? 26.199 -10.510 0.268 1.00 41.16 143 ALA A C 1
ATOM 891 O O . ALA A 1 130 ? 25.973 -10.586 1.474 1.00 41.51 143 ALA A O 1
ATOM 893 N N . ALA A 1 131 ? 27.154 -11.216 -0.332 1.00 40.83 144 ALA A N 1
ATOM 894 C CA . ALA A 1 131 ? 28.027 -12.137 0.392 1.00 40.80 144 ALA A CA 1
ATOM 895 C C . ALA A 1 131 ? 28.927 -11.398 1.366 1.00 40.31 144 ALA A C 1
ATOM 896 O O . ALA A 1 131 ? 29.186 -11.877 2.463 1.00 40.35 144 ALA A O 1
ATOM 898 N N . GLU A 1 132 ? 29.439 -10.251 0.933 1.00 40.34 145 GLU A N 1
ATOM 899 C CA . GLU A 1 132 ? 30.253 -9.406 1.795 1.00 40.00 145 GLU A CA 1
ATOM 900 C C . GLU A 1 132 ? 29.419 -8.735 2.912 1.00 37.97 145 GLU A C 1
ATOM 901 O O . GLU A 1 132 ? 29.878 -8.647 4.027 1.00 37.11 145 GLU A O 1
ATOM 907 N N . ILE A 1 133 ? 28.195 -8.298 2.611 1.00 36.50 146 ILE A N 1
ATOM 908 C CA . ILE A 1 133 ? 27.282 -7.773 3.640 1.00 34.97 146 ILE A CA 1
ATOM 909 C C . ILE A 1 133 ? 27.053 -8.898 4.654 1.00 35.11 146 ILE A C 1
ATOM 910 O O . ILE A 1 133 ? 27.215 -8.709 5.845 1.00 36.66 146 ILE A O 1
ATOM 915 N N . MET A 1 134 ? 26.752 -10.092 4.160 1.00 34.67 147 MET A N 1
ATOM 916 C CA . MET A 1 134 ? 26.357 -11.203 5.005 1.00 34.04 147 MET A CA 1
ATOM 917 C C . MET A 1 134 ? 27.557 -11.637 5.849 1.00 33.19 147 MET A C 1
ATOM 918 O O . MET A 1 134 ? 27.384 -12.080 6.972 1.00 32.58 147 MET A O 1
ATOM 923 N N . ARG A 1 135 ? 28.761 -11.526 5.303 1.00 34.71 148 ARG A N 1
ATOM 924 C CA . ARG A 1 135 ? 29.935 -11.841 6.074 1.00 34.18 148 ARG A CA 1
ATOM 925 C C . ARG A 1 135 ? 30.124 -10.882 7.248 1.00 34.35 148 ARG A C 1
ATOM 926 O O . ARG A 1 135 ? 30.639 -11.288 8.313 1.00 35.59 148 ARG A O 1
ATOM 934 N N . ASP A 1 136 ? 29.832 -9.611 7.006 1.00 33.69 149 ASP A N 1
ATOM 935 C CA . ASP A 1 136 ? 29.946 -8.557 8.024 1.00 33.45 149 ASP A CA 1
ATOM 936 C C . ASP A 1 136 ? 28.979 -8.842 9.156 1.00 32.59 149 ASP A C 1
ATOM 937 O O . ASP A 1 136 ? 29.331 -8.801 10.302 1.00 31.69 149 ASP A O 1
ATOM 942 N N . ILE A 1 137 ? 27.739 -9.143 8.819 1.00 31.37 150 ILE A N 1
ATOM 943 C CA . ILE A 1 137 ? 26.782 -9.488 9.843 1.00 31.35 150 ILE A CA 1
ATOM 944 C C . ILE A 1 137 ? 27.227 -10.737 10.605 1.00 32.73 150 ILE A C 1
ATOM 945 O O . ILE A 1 137 ? 27.225 -10.743 11.846 1.00 33.25 150 ILE A O 1
ATOM 950 N N . GLY A 1 138 ? 27.663 -11.773 9.881 1.00 32.99 151 GLY A N 1
ATOM 951 C CA . GLY A 1 138 ? 28.136 -12.986 10.503 1.00 32.93 151 GLY A CA 1
ATOM 952 C C . GLY A 1 138 ? 29.295 -12.742 11.439 1.00 33.74 151 GLY A C 1
ATOM 953 O O . GLY A 1 138 ? 29.404 -13.366 12.490 1.00 33.39 151 GLY A O 1
ATOM 954 N N . THR A 1 139 ? 30.164 -11.834 11.050 1.00 34.19 152 THR A N 1
ATOM 955 C CA . THR A 1 139 ? 31.312 -11.497 11.869 1.00 35.16 152 THR A CA 1
ATOM 956 C C . THR A 1 139 ? 30.849 -10.863 13.209 1.00 34.70 152 THR A C 1
ATOM 957 O O . THR A 1 139 ? 31.374 -11.191 14.268 1.00 33.18 152 THR A O 1
ATOM 961 N N . ALA A 1 140 ? 29.772 -10.057 13.168 1.00 34.83 153 ALA A N 1
ATOM 962 C CA . ALA A 1 140 ? 29.158 -9.507 14.383 1.00 35.17 153 ALA A CA 1
ATOM 963 C C . ALA A 1 140 ? 28.597 -10.618 15.254 1.00 35.58 153 ALA A C 1
ATOM 964 O O . ALA A 1 140 ? 28.923 -10.698 16.438 1.00 35.03 153 ALA A O 1
ATOM 966 N N . ILE A 1 141 ? 27.759 -11.476 14.657 1.00 36.54 154 ILE A N 1
ATOM 967 C CA . ILE A 1 141 ? 27.162 -12.622 15.335 1.00 36.67 154 ILE A CA 1
ATOM 968 C C . ILE A 1 141 ? 28.224 -13.596 15.883 1.00 37.32 154 ILE A C 1
ATOM 969 O O . ILE A 1 141 ? 28.072 -14.111 16.979 1.00 36.76 154 ILE A O 1
ATOM 974 N N . GLN A 1 142 ? 29.299 -13.810 15.126 1.00 38.61 155 GLN A N 1
ATOM 975 C CA . GLN A 1 142 ? 30.413 -14.655 15.557 1.00 39.54 155 GLN A CA 1
ATOM 976 C C . GLN A 1 142 ? 31.006 -14.128 16.854 1.00 39.58 155 GLN A C 1
ATOM 977 O O . GLN A 1 142 ? 31.221 -14.892 17.809 1.00 39.76 155 GLN A O 1
ATOM 983 N N . PHE A 1 143 ? 31.270 -12.821 16.880 1.00 39.53 156 PHE A N 1
ATOM 984 C CA . PHE A 1 143 ? 31.821 -12.160 18.037 1.00 38.85 156 PHE A CA 1
ATOM 985 C C . PHE A 1 143 ? 30.879 -12.340 19.217 1.00 38.76 156 PHE A C 1
ATOM 986 O O . PHE A 1 143 ? 31.297 -12.693 20.316 1.00 38.31 156 PHE A O 1
ATOM 994 N N . LEU A 1 144 ? 29.598 -12.068 18.992 1.00 37.47 157 LEU A N 1
ATOM 995 C CA . LEU A 1 144 ? 28.625 -12.167 20.050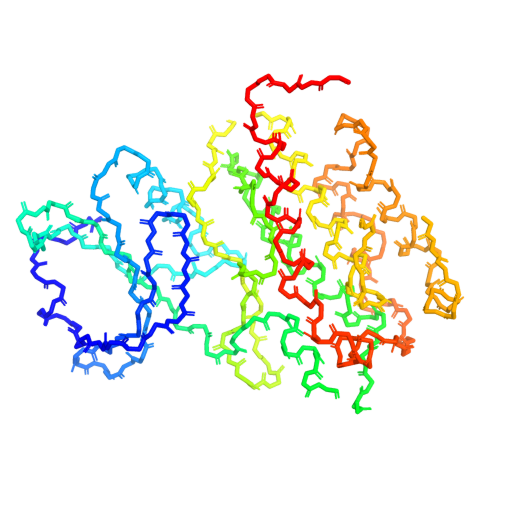 1.00 37.21 157 LEU A CA 1
ATOM 996 C C . LEU A 1 144 ? 28.401 -13.586 20.562 1.00 37.61 157 LEU A C 1
ATOM 997 O O . LEU A 1 144 ? 28.290 -13.799 21.773 1.00 38.58 157 LEU A O 1
ATOM 1002 N N . HIS A 1 145 ? 28.321 -14.552 19.656 1.00 37.62 158 HIS A N 1
ATOM 1003 C CA . HIS A 1 145 ? 28.098 -15.924 20.061 1.00 38.10 158 HIS A CA 1
ATOM 1004 C C . HIS A 1 145 ? 29.318 -16.471 20.814 1.00 38.97 158 HIS A C 1
ATOM 1005 O O . HIS A 1 145 ? 29.161 -17.246 21.746 1.00 39.06 158 HIS A O 1
ATOM 1012 N N . SER A 1 146 ? 30.532 -16.018 20.467 1.00 40.47 159 SER A N 1
ATOM 1013 C CA . SER A 1 146 ? 31.728 -16.491 21.168 1.00 41.54 159 SER A CA 1
ATOM 1014 C C . SER A 1 146 ? 31.857 -15.888 22.569 1.00 42.23 159 SER A C 1
ATOM 1015 O O . SER A 1 146 ? 32.593 -16.426 23.414 1.00 43.00 159 SER A O 1
ATOM 1018 N N . HIS A 1 147 ? 31.130 -14.796 22.819 1.00 42.44 160 HIS A N 1
ATOM 1019 C CA . HIS A 1 147 ? 31.028 -14.170 24.146 1.00 42.78 160 HIS A CA 1
ATOM 1020 C C . HIS A 1 147 ? 29.681 -14.478 24.750 1.00 42.99 160 HIS A C 1
ATOM 1021 O O . HIS A 1 147 ? 29.171 -13.733 25.588 1.00 43.58 160 HIS A O 1
ATOM 1028 N N . ASN A 1 148 ? 29.099 -15.569 24.285 1.00 43.20 161 ASN A N 1
ATOM 1029 C CA . ASN A 1 148 ? 27.815 -16.102 24.777 1.00 42.59 161 ASN A CA 1
ATOM 1030 C C . ASN A 1 148 ? 26.689 -15.086 24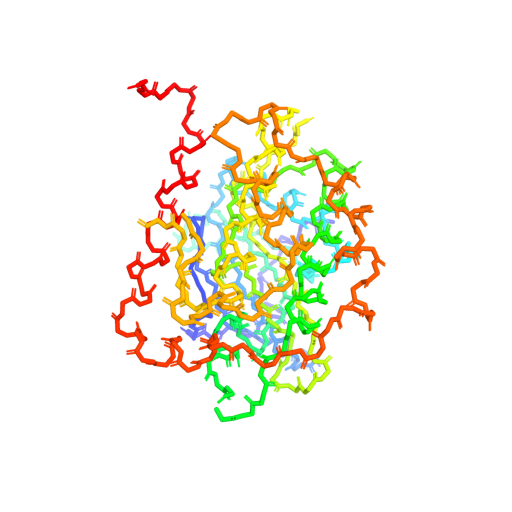.909 1.00 41.47 161 ASN A C 1
ATOM 1031 O O . ASN A 1 148 ? 25.873 -15.171 25.820 1.00 41.65 161 ASN A O 1
ATOM 1036 N N . ILE A 1 149 ? 26.646 -14.136 23.975 1.00 40.05 162 ILE A N 1
ATOM 1037 C CA . ILE A 1 149 ? 25.506 -13.219 23.849 1.00 38.21 162 ILE A CA 1
ATOM 1038 C C . ILE A 1 149 ? 24.789 -13.643 22.588 1.00 37.13 162 ILE A C 1
ATOM 1039 O O . ILE A 1 149 ? 25.429 -13.813 21.539 1.00 37.54 162 ILE A O 1
ATOM 1044 N N . ALA A 1 150 ? 23.477 -13.841 22.704 1.00 34.91 163 ALA A N 1
ATOM 1045 C CA . ALA A 1 150 ? 22.603 -13.976 21.551 1.00 33.40 163 ALA A CA 1
ATOM 1046 C C . ALA A 1 150 ? 21.745 -12.708 21.483 1.00 31.60 163 ALA A C 1
ATOM 1047 O O . ALA A 1 150 ? 21.273 -12.218 22.497 1.00 31.29 163 ALA A O 1
ATOM 1049 N N . HIS A 1 151 ? 21.592 -12.168 20.284 1.00 30.46 164 HIS A N 1
ATOM 1050 C CA . HIS A 1 151 ? 20.977 -10.887 20.068 1.00 28.24 164 HIS A CA 1
ATOM 1051 C C . HIS A 1 151 ? 19.476 -11.059 20.068 1.00 28.07 164 HIS A C 1
ATOM 1052 O O . HIS A 1 151 ? 18.788 -10.334 20.781 1.00 27.30 164 HIS A O 1
ATOM 1059 N N . ARG A 1 152 ? 18.993 -11.994 19.267 1.00 28.97 165 ARG A N 1
ATOM 1060 C CA . ARG A 1 152 ? 17.550 -12.381 19.260 1.00 30.93 165 ARG A CA 1
ATOM 1061 C C . ARG A 1 152 ? 16.569 -11.413 18.559 1.00 31.74 165 ARG A C 1
ATOM 1062 O O . ARG A 1 152 ? 15.306 -11.599 18.589 1.00 31.53 165 ARG A O 1
ATOM 1070 N N . ASP A 1 153 ? 17.103 -10.395 17.898 1.00 31.80 166 ASP A N 1
ATOM 1071 C CA . ASP A 1 153 ? 16.247 -9.470 17.173 1.00 33.68 166 ASP A CA 1
ATOM 1072 C C . ASP A 1 153 ? 17.003 -8.843 16.000 1.00 33.83 166 ASP A C 1
ATOM 1073 O O . ASP A 1 153 ? 16.817 -7.670 15.683 1.00 35.00 166 ASP A O 1
ATOM 1078 N N . VA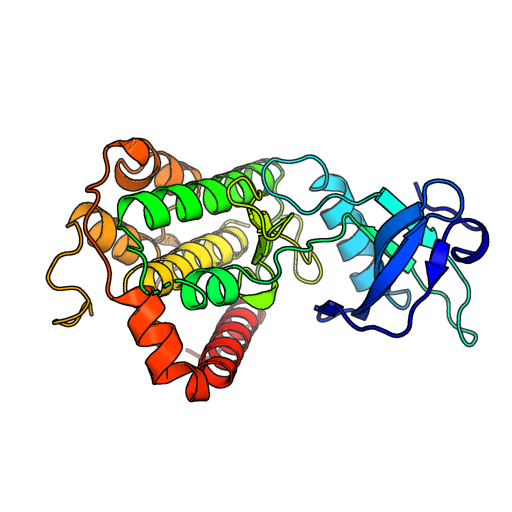L A 1 154 ? 17.849 -9.640 15.351 1.00 33.38 167 VAL A N 1
ATOM 1079 C CA . VAL A 1 154 ? 18.531 -9.189 14.132 1.00 33.98 167 VAL A CA 1
ATOM 1080 C C . VAL A 1 154 ? 17.493 -9.007 13.028 1.00 33.84 167 VAL A C 1
ATOM 1081 O O . VAL A 1 154 ? 16.780 -9.934 12.654 1.00 35.27 167 VAL A O 1
ATOM 1085 N N . LYS A 1 155 ? 17.391 -7.779 12.535 1.00 33.84 168 LYS A N 1
ATOM 1086 C CA . LYS A 1 155 ? 16.327 -7.388 11.624 1.00 32.59 168 LYS A CA 1
ATOM 1087 C C . LYS A 1 155 ? 16.734 -6.069 10.978 1.00 31.46 168 LYS A C 1
ATOM 1088 O O . LYS A 1 155 ? 17.725 -5.484 11.398 1.00 32.48 168 LYS A O 1
ATOM 1094 N N . PRO A 1 156 ? 16.038 -5.642 9.907 1.00 31.89 169 PRO A N 1
ATOM 1095 C CA . PRO A 1 156 ? 16.382 -4.430 9.146 1.00 32.05 169 PRO A CA 1
ATOM 1096 C C . PRO A 1 156 ? 16.591 -3.161 9.973 1.00 32.91 169 PRO A C 1
ATOM 1097 O O . PRO A 1 156 ? 17.473 -2.385 9.661 1.00 31.60 169 PRO A O 1
ATOM 1101 N N . GLU A 1 157 ? 15.736 -2.902 10.975 1.00 32.92 170 GLU A N 1
ATOM 1102 C CA . GLU A 1 157 ? 15.910 -1.715 11.821 1.00 32.00 170 GLU A CA 1
ATOM 1103 C C . GLU A 1 157 ? 17.251 -1.597 12.540 1.00 32.20 170 GLU A C 1
ATOM 1104 O O . GLU A 1 157 ? 17.603 -0.508 12.955 1.00 32.10 170 GLU A O 1
ATOM 1110 N N . ASN A 1 158 ? 17.906 -2.733 12.769 1.00 31.34 171 ASN A N 1
ATOM 1111 C CA . ASN A 1 158 ? 19.069 -2.864 13.651 1.00 30.96 171 ASN A CA 1
ATOM 1112 C C . ASN A 1 158 ? 20.364 -2.979 12.897 1.00 30.30 171 ASN A C 1
ATOM 1113 O O . ASN A 1 158 ? 21.403 -3.221 13.519 1.00 29.32 171 ASN A O 1
ATOM 1118 N N . LEU A 1 159 ? 20.298 -2.837 11.571 1.00 29.70 172 LEU A N 1
ATOM 1119 C CA . LEU A 1 159 ? 21.458 -2.992 10.699 1.00 28.85 172 LEU A CA 1
ATOM 1120 C C . LEU A 1 159 ? 21.722 -1.677 10.002 1.00 29.54 172 LEU A C 1
ATOM 1121 O O . LEU A 1 159 ? 20.975 -1.261 9.128 1.00 29.12 172 LEU A O 1
ATOM 1126 N N . LEU A 1 160 ? 22.848 -1.038 10.331 1.00 29.39 173 LEU A N 1
ATOM 1127 C CA . LEU A 1 160 ? 22.977 0.398 10.100 1.00 29.85 173 LEU A CA 1
ATOM 1128 C C . LEU A 1 160 ? 24.316 0.703 9.509 1.00 29.91 173 LEU A C 1
ATOM 1129 O O . LEU A 1 160 ? 25.236 -0.057 9.773 1.00 29.49 173 LEU A O 1
ATOM 1134 N N . TYR A 1 161 ? 24.427 1.752 8.691 1.00 30.25 174 TYR A N 1
ATOM 1135 C CA . TYR A 1 161 ? 25.787 2.164 8.182 1.00 30.90 174 TYR A CA 1
ATOM 1136 C C . TYR A 1 161 ? 26.386 3.380 8.821 1.00 30.31 174 TYR A C 1
ATOM 1137 O O . TYR A 1 161 ? 25.698 4.264 9.163 1.00 29.35 174 TYR A O 1
ATOM 1146 N N . THR A 1 162 ? 27.714 3.424 8.956 1.00 31.07 175 THR A N 1
ATOM 1147 C CA . THR A 1 162 ? 28.377 4.509 9.665 1.00 32.19 175 THR A CA 1
ATOM 1148 C C . THR A 1 162 ? 28.300 5.808 8.881 1.00 34.20 175 THR A C 1
ATOM 1149 O O . THR A 1 162 ? 28.287 6.878 9.458 1.00 34.19 175 THR A O 1
ATOM 1153 N N . SER A 1 163 ? 28.262 5.719 7.552 1.00 37.01 176 SER A N 1
ATOM 1154 C CA . SER A 1 163 ? 28.102 6.924 6.721 1.00 39.30 176 SER A CA 1
ATOM 1155 C C . SER A 1 163 ? 27.362 6.608 5.446 1.00 40.95 176 SER A C 1
ATOM 1156 O O . SER A 1 163 ? 27.045 5.442 5.151 1.00 41.21 176 SER A O 1
ATOM 1159 N N . LYS A 1 164 ? 27.076 7.671 4.703 1.00 42.92 177 LYS A N 1
ATOM 1160 C CA . LYS A 1 164 ? 26.427 7.581 3.413 1.00 44.45 177 LYS A CA 1
ATOM 1161 C C . LYS A 1 164 ? 27.455 7.368 2.300 1.00 45.92 177 LYS A C 1
ATOM 1162 O O . LYS A 1 164 ? 27.093 7.222 1.128 1.00 46.79 177 LYS A O 1
ATOM 1168 N N . GLU A 1 165 ? 28.727 7.331 2.696 1.00 47.09 178 GLU A N 1
ATOM 1169 C CA . GLU A 1 165 ? 29.865 7.168 1.806 1.00 48.89 178 GLU A CA 1
ATOM 1170 C C . GLU A 1 165 ? 30.067 5.729 1.375 1.00 49.43 178 GLU A C 1
ATOM 1171 O O . GLU A 1 165 ? 29.595 4.792 2.029 1.00 49.05 178 GLU A O 1
ATOM 1177 N N . LYS A 1 166 ? 30.796 5.570 0.272 1.00 50.23 179 LYS A N 1
ATOM 1178 C CA . LYS A 1 166 ? 31.049 4.277 -0.342 1.00 50.99 179 LYS A CA 1
ATOM 1179 C C . LYS A 1 166 ? 31.694 3.320 0.661 1.00 50.28 179 LYS A C 1
ATOM 1180 O O . LYS A 1 166 ? 31.407 2.123 0.654 1.00 50.44 179 LYS A O 1
ATOM 1186 N N . ASP A 1 167 ? 32.558 3.858 1.522 1.00 49.36 180 ASP A N 1
ATOM 1187 C CA . ASP A 1 167 ? 33.336 3.040 2.442 1.00 48.43 180 ASP A CA 1
ATOM 1188 C C . ASP A 1 167 ? 32.721 2.931 3.862 1.00 46.78 180 ASP A C 1
ATOM 1189 O O . ASP A 1 167 ? 33.419 2.618 4.823 1.00 47.37 180 ASP A O 1
ATOM 1194 N N . ALA A 1 168 ? 31.421 3.212 3.975 1.00 44.55 181 ALA A N 1
ATOM 1195 C CA . ALA A 1 168 ? 30.632 3.024 5.207 1.00 42.33 181 ALA A CA 1
ATOM 1196 C C . ALA A 1 168 ? 30.764 1.599 5.774 1.00 40.74 181 ALA A C 1
ATOM 1197 O O . ALA A 1 168 ? 30.905 0.636 5.021 1.00 40.77 181 ALA A O 1
ATOM 1199 N N . VAL A 1 169 ? 30.735 1.477 7.098 1.00 38.49 182 VAL A N 1
ATOM 1200 C CA . VAL A 1 169 ? 30.801 0.180 7.763 1.00 36.56 182 VAL A CA 1
ATOM 1201 C C . VAL A 1 169 ? 29.408 -0.228 8.255 1.00 35.65 182 VAL A C 1
ATOM 1202 O O . VAL A 1 169 ? 28.692 0.582 8.876 1.00 35.08 182 VAL A O 1
ATOM 1206 N N . LEU A 1 170 ? 29.029 -1.473 7.960 1.00 34.28 183 LEU A N 1
ATOM 1207 C CA . LEU A 1 170 ? 27.759 -2.031 8.451 1.00 33.20 183 LEU A CA 1
ATOM 1208 C C . LEU A 1 170 ? 27.907 -2.539 9.901 1.00 32.01 183 LEU A C 1
ATOM 1209 O O . LEU A 1 170 ? 28.774 -3.360 10.205 1.00 32.75 183 LEU A O 1
ATOM 1214 N N . LYS A 1 171 ? 27.100 -2.005 10.815 1.00 30.72 184 LYS A N 1
ATOM 1215 C CA . LYS A 1 171 ? 27.127 -2.471 12.190 1.00 29.59 184 LYS A CA 1
ATOM 1216 C C . LYS A 1 171 ? 25.773 -2.866 12.702 1.00 29.50 184 LYS A C 1
ATOM 1217 O O . LYS A 1 171 ? 24.792 -2.318 12.299 1.00 30.28 184 LYS A O 1
ATOM 1223 N N . LEU A 1 172 ? 25.771 -3.795 13.646 1.00 29.39 185 LEU A N 1
ATOM 1224 C CA . LEU A 1 172 ? 24.580 -4.257 14.347 1.00 29.04 185 LEU A CA 1
ATOM 1225 C C . LEU A 1 172 ? 24.383 -3.466 15.665 1.00 29.22 185 LEU A C 1
ATOM 1226 O O . LEU A 1 172 ? 25.339 -3.082 16.333 1.00 28.09 185 LEU A O 1
ATOM 1231 N N . THR A 1 173 ? 23.132 -3.182 16.006 1.00 28.64 186 THR A N 1
ATOM 1232 C CA . THR A 1 173 ? 22.858 -2.526 17.273 1.00 28.89 186 THR A CA 1
ATOM 1233 C C . THR A 1 173 ? 21.587 -3.082 17.932 1.00 29.95 186 THR A C 1
ATOM 1234 O O . THR A 1 173 ? 20.981 -4.017 17.421 1.00 30.21 186 THR A O 1
ATOM 1238 N N . ASP A 1 174 ? 21.243 -2.489 19.081 1.00 30.45 187 ASP A N 1
ATOM 1239 C CA . ASP A 1 174 ? 20.058 -2.783 19.894 1.00 31.08 187 ASP A CA 1
ATOM 1240 C C . ASP A 1 174 ? 20.097 -4.116 20.645 1.00 32.11 187 ASP A C 1
ATOM 1241 O O . ASP A 1 174 ? 19.715 -5.167 20.124 1.00 31.77 187 ASP A O 1
ATOM 1246 N N . PHE A 1 175 ? 20.604 -4.053 21.878 1.00 34.30 188 PHE A N 1
ATOM 1247 C CA . PHE A 1 175 ? 20.778 -5.243 22.697 1.00 35.01 188 PHE A CA 1
ATOM 1248 C C . PHE A 1 175 ? 19.669 -5.403 23.708 1.00 35.27 188 PHE A C 1
ATOM 1249 O O . PHE A 1 175 ? 19.863 -6.013 24.756 1.00 34.74 188 PHE A O 1
ATOM 1257 N N . GLY A 1 176 ? 18.507 -4.854 23.359 1.00 36.06 189 GLY A N 1
ATOM 1258 C CA . GLY A 1 176 ? 17.336 -4.874 24.232 1.00 37.21 189 GLY A CA 1
ATOM 1259 C C . GLY A 1 176 ? 16.624 -6.210 24.404 1.00 37.98 189 GLY A C 1
ATOM 1260 O O . GLY A 1 176 ? 15.843 -6.387 25.340 1.00 38.59 189 GLY A O 1
ATOM 1261 N N . PHE A 1 177 ? 16.863 -7.138 23.486 1.00 37.62 190 PHE A N 1
ATOM 1262 C CA . PHE A 1 177 ? 16.437 -8.516 23.672 1.00 37.44 190 PHE A CA 1
ATOM 1263 C C . PHE A 1 177 ? 17.602 -9.485 23.817 1.00 37.40 190 PHE A C 1
ATOM 1264 O O . PHE A 1 177 ? 17.380 -10.680 23.853 1.00 37.75 190 PHE A O 1
ATOM 1272 N N . ALA A 1 178 ? 18.837 -8.978 23.891 1.00 37.68 191 ALA A N 1
ATOM 1273 C CA . ALA A 1 178 ? 19.994 -9.842 23.981 1.00 37.98 191 ALA A CA 1
ATOM 1274 C C . ALA A 1 178 ? 19.932 -10.675 25.267 1.00 39.67 191 ALA A C 1
ATOM 1275 O O . ALA A 1 178 ? 19.260 -10.297 26.217 1.00 40.00 191 ALA A O 1
ATOM 1277 N N . LYS A 1 179 ? 20.638 -11.799 25.304 1.00 41.23 192 LYS A N 1
ATOM 1278 C CA . LYS A 1 179 ? 20.546 -12.716 26.434 1.00 43.41 192 LYS A CA 1
ATOM 1279 C C . LYS A 1 179 ? 21.910 -13.301 26.566 1.00 44.38 192 LYS A C 1
ATOM 1280 O O . LYS A 1 179 ? 22.463 -13.731 25.558 1.00 43.90 192 LYS A O 1
ATOM 1286 N N . GLU A 1 180 ? 22.463 -13.297 27.780 1.00 46.46 193 GLU A N 1
ATOM 1287 C CA . GLU A 1 180 ? 23.768 -13.909 28.033 1.00 49.43 193 GLU A CA 1
ATOM 1288 C C . GLU A 1 180 ? 23.524 -15.374 28.305 1.00 50.36 193 GLU A C 1
ATOM 1289 O O . GLU A 1 180 ? 23.094 -15.732 29.393 1.00 51.51 193 GLU A O 1
ATOM 1295 N N . THR A 1 181 ? 23.828 -16.200 27.305 1.00 51.40 194 THR A N 1
ATOM 1296 C CA . THR A 1 181 ? 23.438 -17.606 27.234 1.00 51.74 194 THR A CA 1
ATOM 1297 C C . THR A 1 181 ? 24.608 -18.564 27.503 1.00 52.10 194 THR A C 1
ATOM 1298 O O . THR A 1 181 ? 25.320 -18.425 28.501 1.00 51.70 194 THR A O 1
ATOM 1302 N N . GLU A 1 204 ? 22.847 -20.970 25.642 1.00 52.57 217 GLU A N 1
ATOM 1303 C CA . GLU A 1 204 ? 21.661 -21.498 24.970 1.00 52.83 217 GLU A CA 1
ATOM 1304 C C . GLU A 1 204 ? 21.835 -21.502 23.461 1.00 52.10 217 GLU A C 1
ATOM 1305 O O . GLU A 1 204 ? 21.909 -20.441 22.815 1.00 51.49 217 GLU A O 1
ATOM 1311 N N . LYS A 1 205 ? 21.904 -22.723 22.925 1.00 51.21 218 LYS A N 1
ATOM 1312 C CA . LYS A 1 205 ? 21.913 -22.985 21.493 1.00 50.34 218 LYS A CA 1
ATOM 1313 C C . LYS A 1 205 ? 20.633 -22.467 20.866 1.00 48.40 218 LYS A C 1
ATOM 1314 O O . LYS A 1 205 ? 20.642 -21.984 19.737 1.00 47.95 218 LYS A O 1
ATOM 1320 N N . TYR A 1 206 ? 19.525 -22.585 21.596 1.00 46.34 219 TYR A N 1
ATOM 1321 C CA . TYR A 1 206 ? 18.260 -22.126 21.062 1.00 44.47 219 TYR A CA 1
ATOM 1322 C C . TYR A 1 206 ? 18.293 -20.640 20.686 1.00 43.41 219 TYR A C 1
ATOM 1323 O O . TYR A 1 206 ? 17.886 -20.264 19.579 1.00 43.22 219 TYR A O 1
ATOM 1332 N N . ASP A 1 207 ? 18.757 -19.819 21.622 1.00 41.77 220 ASP A N 1
ATOM 1333 C CA . ASP A 1 207 ? 18.840 -18.377 21.450 1.00 40.55 220 ASP A CA 1
ATOM 1334 C C . ASP A 1 207 ? 19.792 -18.001 20.327 1.00 38.87 220 ASP A C 1
ATOM 1335 O O . ASP A 1 207 ? 19.501 -17.118 19.529 1.00 37.36 220 ASP A O 1
ATOM 1340 N N . LYS A 1 208 ? 20.941 -18.668 20.302 1.00 38.36 221 LYS A N 1
ATOM 1341 C CA . LYS A 1 208 ? 21.898 -18.509 19.218 1.00 37.68 221 LYS A CA 1
ATOM 1342 C C . LYS A 1 208 ? 21.317 -18.838 17.850 1.00 38.11 221 LYS A C 1
ATOM 1343 O O . LYS A 1 208 ? 21.598 -18.150 16.865 1.00 37.61 221 LYS A O 1
ATOM 1349 N N . SER A 1 209 ? 20.469 -19.865 17.793 1.00 39.00 222 SER A N 1
ATOM 1350 C CA . SER A 1 209 ? 19.854 -20.284 16.525 1.00 38.82 222 SER A CA 1
ATOM 1351 C C . SER A 1 209 ? 18.793 -19.310 16.032 1.00 38.35 222 SER A C 1
ATOM 1352 O O . SER A 1 209 ? 18.405 -19.345 14.864 1.00 37.45 222 SER A O 1
ATOM 1355 N N . CYS A 1 210 ? 18.285 -18.456 16.921 1.00 38.20 223 CYS A N 1
ATOM 1356 C CA . CYS A 1 210 ? 17.397 -17.391 16.472 1.00 37.74 223 CYS A CA 1
ATOM 1357 C C . CYS A 1 210 ? 18.146 -16.313 15.687 1.00 36.36 223 CYS A C 1
ATOM 1358 O O . CYS A 1 210 ? 17.616 -15.766 14.738 1.00 34.93 223 CYS A O 1
ATOM 1361 N N . ASP A 1 211 ? 19.413 -16.090 16.031 1.00 34.60 224 ASP A N 1
ATOM 1362 C CA . ASP A 1 211 ? 20.270 -15.194 15.270 1.00 33.90 224 ASP A CA 1
ATOM 1363 C C . ASP A 1 211 ? 20.595 -15.791 13.917 1.00 33.95 224 ASP A C 1
ATOM 1364 O O . ASP A 1 211 ? 20.597 -15.096 12.904 1.00 33.36 224 ASP A O 1
ATOM 1369 N N . MET A 1 212 ? 20.915 -17.084 13.925 1.00 34.54 225 MET A N 1
ATOM 1370 C CA . MET A 1 212 ? 21.281 -17.802 12.709 1.00 33.71 225 MET A CA 1
ATOM 1371 C C . MET A 1 212 ? 20.161 -17.768 11.704 1.00 33.38 225 MET A C 1
ATOM 1372 O O . MET A 1 212 ? 20.401 -17.538 10.542 1.00 32.80 225 MET A O 1
ATOM 1377 N N . TRP A 1 213 ? 18.938 -17.941 12.193 1.00 33.51 226 TRP A N 1
ATOM 1378 C CA . TRP A 1 213 ? 17.703 -17.739 11.426 1.00 34.23 226 TRP A CA 1
ATOM 1379 C C . TRP A 1 213 ? 17.472 -16.330 10.800 1.00 34.12 226 TRP A C 1
ATOM 1380 O O . TRP A 1 213 ? 17.018 -16.197 9.651 1.00 33.36 226 TRP A O 1
ATOM 1391 N N . SER A 1 214 ? 17.746 -15.290 11.578 1.00 33.77 227 SER A N 1
ATOM 1392 C CA . SER A 1 214 ? 17.768 -13.917 11.097 1.00 32.49 227 SER A CA 1
ATOM 1393 C C . SER A 1 214 ? 18.737 -13.758 9.982 1.00 32.07 227 SER A C 1
ATOM 1394 O O . SER A 1 214 ? 18.449 -13.065 9.011 1.00 32.33 227 SER A O 1
ATOM 1397 N N . LEU A 1 215 ? 19.921 -14.359 10.136 1.00 31.74 228 LEU A N 1
ATOM 1398 C CA . LEU A 1 215 ? 20.919 -14.329 9.090 1.00 32.19 228 LEU A CA 1
ATOM 1399 C C . LEU A 1 215 ? 20.380 -14.871 7.773 1.00 32.89 228 LEU A C 1
ATOM 1400 O O . LEU A 1 215 ? 20.606 -14.267 6.733 1.00 32.45 228 LEU A O 1
ATOM 1405 N N . GLY A 1 216 ? 19.599 -15.953 7.838 1.00 32.89 229 GLY A N 1
ATOM 1406 C CA . GLY A 1 216 ? 19.019 -16.573 6.661 1.00 33.13 229 GLY A CA 1
ATOM 1407 C C . GLY A 1 216 ? 17.882 -15.743 6.066 1.00 32.94 229 GLY A C 1
ATOM 1408 O O . GLY A 1 216 ? 17.779 -15.608 4.856 1.00 32.72 229 GLY A O 1
ATOM 1409 N N . VAL A 1 217 ? 17.037 -15.172 6.914 1.00 33.84 230 VAL A N 1
ATOM 1410 C CA . VAL A 1 217 ? 16.024 -14.202 6.439 1.00 34.12 230 VAL A CA 1
ATOM 1411 C C . VAL A 1 217 ? 16.624 -12.960 5.742 1.00 34.09 230 VAL A C 1
ATOM 1412 O O . VAL A 1 217 ? 16.240 -12.623 4.628 1.00 34.73 230 VAL A O 1
ATOM 1416 N N . ILE A 1 218 ? 17.579 -12.302 6.388 1.00 34.88 231 ILE A N 1
ATOM 1417 C CA . ILE A 1 218 ? 18.279 -11.157 5.803 1.00 34.81 231 ILE A CA 1
ATOM 1418 C C . ILE A 1 218 ? 18.981 -11.510 4.493 1.00 34.39 231 ILE A C 1
ATOM 1419 O O . ILE A 1 218 ? 18.989 -10.722 3.550 1.00 34.81 231 ILE A O 1
ATOM 1424 N N . MET A 1 219 ? 19.575 -12.685 4.425 1.00 34.54 232 MET A N 1
ATOM 1425 C CA . MET A 1 219 ? 20.236 -13.122 3.200 1.00 35.38 232 MET A CA 1
ATOM 1426 C C . MET A 1 219 ? 19.190 -13.318 2.123 1.00 36.20 232 MET A C 1
ATOM 1427 O O . MET A 1 219 ? 19.333 -12.877 1.001 1.00 37.22 232 MET A O 1
ATOM 1432 N N . TYR A 1 220 ? 18.091 -13.940 2.494 1.00 35.99 233 TYR A N 1
ATOM 1433 C CA . TYR A 1 220 ? 17.074 -14.184 1.524 1.00 36.27 233 TYR A CA 1
ATOM 1434 C C . TYR A 1 220 ? 16.663 -12.838 0.894 1.00 35.99 233 TYR A C 1
ATOM 1435 O O . TYR A 1 220 ? 16.763 -12.698 -0.324 1.00 35.47 233 TYR A O 1
ATOM 1444 N N . ILE A 1 221 ? 16.254 -11.859 1.719 1.00 35.81 234 ILE A N 1
ATOM 1445 C CA . ILE A 1 221 ? 15.905 -10.508 1.253 1.00 35.78 234 ILE A CA 1
ATOM 1446 C C . ILE A 1 221 ?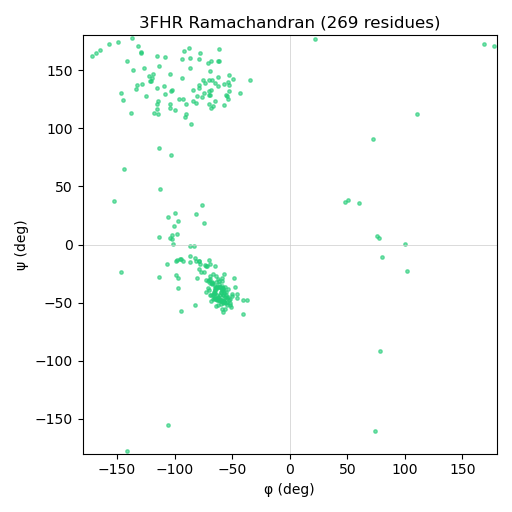 17.072 -9.836 0.525 1.00 36.40 234 ILE A C 1
ATOM 1447 O O . ILE A 1 221 ? 16.869 -9.131 -0.443 1.00 38.04 234 ILE A O 1
ATOM 1452 N N . LEU A 1 222 ? 18.300 -10.040 0.982 1.00 37.24 235 LEU A N 1
ATOM 1453 C CA . LEU A 1 222 ? 19.439 -9.455 0.266 1.00 36.17 235 LEU A CA 1
ATOM 1454 C C . LEU A 1 222 ? 19.525 -9.922 -1.206 1.00 37.04 235 LEU A C 1
ATOM 1455 O O . LEU A 1 222 ? 20.025 -9.193 -2.089 1.00 36.40 235 LEU A O 1
ATOM 1460 N N . LEU A 1 223 ? 19.031 -11.128 -1.460 1.00 36.58 236 LEU A N 1
ATOM 1461 C CA . LEU A 1 223 ? 19.308 -11.791 -2.726 1.00 38.20 236 LEU A CA 1
ATOM 1462 C C . LEU A 1 223 ? 18.209 -11.587 -3.766 1.00 39.18 236 LEU A C 1
ATOM 1463 O O . LEU A 1 223 ? 18.402 -11.869 -4.945 1.00 40.06 236 LEU A O 1
ATOM 1468 N N . CYS A 1 224 ? 17.068 -11.075 -3.325 1.00 40.43 237 CYS A N 1
ATOM 1469 C CA . CYS A 1 224 ? 15.915 -10.993 -4.189 1.00 40.98 237 CYS A CA 1
ATOM 1470 C C . CYS A 1 224 ? 15.000 -9.782 -3.949 1.00 41.68 237 CYS A C 1
ATOM 1471 O O . CYS A 1 224 ? 14.256 -9.387 -4.859 1.00 41.85 237 CYS A O 1
ATOM 1474 N N . GLY A 1 225 ? 15.025 -9.209 -2.747 1.00 41.36 238 GLY A N 1
ATOM 1475 C CA . GLY A 1 225 ? 14.237 -8.002 -2.474 1.00 41.21 238 GLY A CA 1
ATOM 1476 C C . GLY A 1 225 ? 12.938 -8.215 -1.737 1.00 41.36 238 GLY A C 1
ATOM 1477 O O . GLY A 1 225 ? 12.198 -7.263 -1.469 1.00 42.05 238 GLY A O 1
ATOM 1478 N N . PHE A 1 226 ? 12.643 -9.461 -1.404 1.00 41.50 239 PHE A N 1
ATOM 1479 C CA . PHE A 1 226 ? 11.426 -9.799 -0.664 1.00 42.10 239 PHE A CA 1
ATOM 1480 C C . PHE A 1 226 ? 11.750 -10.898 0.336 1.00 41.61 239 PHE A C 1
ATOM 1481 O O . PHE A 1 226 ? 12.738 -11.591 0.150 1.00 40.42 239 PHE A O 1
ATOM 1489 N N . PRO A 1 227 ? 10.935 -11.045 1.398 1.00 41.76 240 PRO A N 1
ATOM 1490 C CA . PRO A 1 227 ? 11.208 -12.026 2.440 1.00 42.37 240 PRO A CA 1
ATOM 1491 C C . PRO A 1 227 ? 10.657 -13.427 2.149 1.00 43.88 240 PRO A C 1
ATOM 1492 O O . PRO A 1 227 ? 9.746 -13.571 1.328 1.00 43.66 240 PRO A O 1
ATOM 1496 N N . PRO A 1 228 ? 11.190 -14.456 2.840 1.00 45.12 241 PRO A N 1
ATOM 1497 C CA . PRO A 1 228 ? 10.699 -15.814 2.630 1.00 46.40 241 PRO A CA 1
ATOM 1498 C C . PRO A 1 228 ? 9.419 -16.072 3.427 1.00 48.22 241 PRO A C 1
ATOM 1499 O O . PRO A 1 228 ? 9.129 -17.213 3.766 1.00 49.15 241 PRO A O 1
ATOM 1503 N N . PHE A 1 229 ? 8.652 -15.026 3.727 1.00 50.10 242 PHE A N 1
ATOM 1504 C CA . PHE A 1 229 ? 7.434 -15.193 4.517 1.00 51.01 242 PHE A CA 1
ATOM 1505 C C . PHE A 1 229 ? 6.285 -14.283 4.112 1.00 51.83 242 PHE A C 1
ATOM 1506 O O . PHE A 1 229 ? 5.143 -14.491 4.558 1.00 53.03 242 PHE A O 1
ATOM 1514 N N . GLY A 1 251 ? 10.412 -21.351 -1.147 1.00 54.36 264 GLY A N 1
ATOM 1515 C CA . GLY A 1 251 ? 11.178 -21.597 -2.369 1.00 53.84 264 GLY A CA 1
ATOM 1516 C C . GLY A 1 251 ? 11.920 -20.387 -2.897 1.00 53.88 264 GLY A C 1
ATOM 1517 O O . GLY A 1 251 ? 11.804 -19.291 -2.339 1.00 54.19 264 GLY A O 1
ATOM 1518 N N . PHE A 1 252 ? 12.683 -20.600 -3.973 1.00 52.98 265 PHE A N 1
ATOM 1519 C CA . PHE A 1 252 ? 13.470 -19.574 -4.625 1.00 51.91 265 PHE A CA 1
ATOM 1520 C C . PHE A 1 252 ? 12.938 -19.293 -6.039 1.00 52.01 265 PHE A C 1
ATOM 1521 O O . PHE A 1 252 ? 13.480 -19.821 -7.028 1.00 51.76 265 PHE A O 1
ATOM 1529 N N . PRO A 1 253 ? 11.890 -18.444 -6.154 1.00 51.90 266 PRO A N 1
ATOM 1530 C CA . PRO A 1 253 ? 11.239 -18.218 -7.456 1.00 52.04 266 PRO A CA 1
ATOM 1531 C C . PRO A 1 253 ? 12.032 -17.434 -8.505 1.00 51.81 266 PRO A C 1
ATOM 1532 O O . PRO A 1 253 ? 12.740 -16.473 -8.187 1.00 51.66 266 PRO A O 1
ATOM 1536 N N . ASN A 1 254 ? 11.902 -17.865 -9.758 1.00 51.89 267 ASN A N 1
ATOM 1537 C CA . ASN A 1 254 ? 12.241 -17.027 -10.900 1.00 52.02 267 ASN A CA 1
ATOM 1538 C C . ASN A 1 254 ? 11.198 -15.927 -11.018 1.00 51.45 267 ASN A C 1
ATOM 1539 O O . ASN A 1 254 ? 10.060 -16.113 -10.584 1.00 51.44 267 ASN A O 1
ATOM 1544 N N . PRO A 1 255 ? 11.556 -14.798 -11.649 1.00 50.97 268 PRO A N 1
ATOM 1545 C CA . PRO A 1 255 ? 12.852 -14.466 -12.268 1.00 50.28 268 PRO A CA 1
ATOM 1546 C C . PRO A 1 255 ? 13.973 -14.140 -11.307 1.00 49.48 268 PRO A C 1
ATOM 1547 O O . PRO A 1 255 ? 15.140 -14.257 -11.682 1.00 49.28 268 PRO A O 1
ATOM 1551 N N . GLU A 1 256 ? 13.622 -13.705 -10.094 1.00 48.65 269 GLU A N 1
ATOM 1552 C CA . GLU A 1 256 ? 14.590 -13.109 -9.162 1.00 47.08 269 GLU A CA 1
ATOM 1553 C C . GLU A 1 256 ? 15.699 -14.072 -8.756 1.00 45.75 269 GLU A C 1
ATOM 1554 O O . GLU A 1 256 ? 16.883 -13.713 -8.777 1.00 45.83 269 GLU A O 1
ATOM 1560 N N . TRP A 1 257 ? 15.331 -15.307 -8.433 1.00 44.36 270 TRP A N 1
ATOM 1561 C CA . TRP A 1 257 ? 16.337 -16.299 -8.036 1.00 43.16 270 TRP A CA 1
ATOM 1562 C C . TRP A 1 257 ? 17.050 -17.001 -9.184 1.00 43.89 270 TRP A C 1
ATOM 1563 O O . TRP A 1 257 ? 18.096 -17.642 -8.970 1.00 43.88 270 TRP A O 1
ATOM 1574 N N . SER A 1 258 ? 16.529 -16.818 -10.402 1.00 43.95 271 SER A N 1
ATOM 1575 C CA . SER A 1 258 ? 17.000 -17.530 -11.598 1.00 44.59 271 SER A CA 1
ATOM 1576 C C . SER A 1 258 ? 18.520 -17.655 -11.643 1.00 44.50 271 SER A C 1
ATOM 1577 O O . SER A 1 258 ? 19.066 -18.743 -11.869 1.00 44.79 271 SER A O 1
ATOM 1580 N N . GLU A 1 259 ? 19.197 -16.547 -11.406 1.00 44.91 272 GLU A N 1
ATOM 1581 C CA . GLU A 1 259 ? 20.643 -16.520 -11.586 1.00 44.64 272 GLU A CA 1
ATOM 1582 C C . GLU A 1 259 ? 21.519 -16.599 -10.325 1.00 44.52 272 GLU A C 1
ATOM 1583 O O . GLU A 1 259 ? 22.755 -16.463 -10.411 1.00 43.55 272 GLU A O 1
ATOM 1589 N N . VAL A 1 260 ? 20.909 -16.855 -9.171 1.00 44.13 273 VAL A N 1
ATOM 1590 C CA . VAL A 1 260 ? 21.661 -16.904 -7.894 1.00 44.07 273 VAL A CA 1
ATOM 1591 C C . VAL A 1 260 ? 22.402 -18.241 -7.736 1.00 44.05 273 VAL A C 1
ATOM 1592 O O . VAL A 1 260 ? 21.834 -19.298 -8.061 1.00 44.57 273 VAL A O 1
ATOM 1596 N N . SER A 1 261 ? 23.656 -18.172 -7.273 1.00 43.64 274 SER A N 1
ATOM 1597 C CA . SER A 1 261 ? 24.485 -19.318 -6.844 1.00 43.88 274 SER A CA 1
ATOM 1598 C C . SER A 1 261 ? 23.701 -20.438 -6.185 1.00 43.13 274 SER A C 1
ATOM 1599 O O . SER A 1 261 ? 22.808 -20.184 -5.380 1.00 42.63 274 SER A O 1
ATOM 1602 N N . GLU A 1 262 ? 24.088 -21.673 -6.486 1.00 42.09 275 GLU A N 1
ATOM 1603 C CA . GLU A 1 262 ? 23.674 -22.830 -5.695 1.00 41.42 275 GLU A CA 1
ATOM 1604 C C . GLU A 1 262 ? 24.202 -22.741 -4.258 1.00 40.53 275 GLU A C 1
ATOM 1605 O O . GLU A 1 262 ? 23.526 -23.161 -3.320 1.00 39.98 275 GLU A O 1
ATOM 1611 N N . ASP A 1 263 ? 25.416 -22.212 -4.092 1.00 39.74 276 ASP A N 1
ATOM 1612 C CA . ASP A 1 263 ? 25.993 -22.015 -2.770 1.00 39.53 276 ASP A CA 1
ATOM 1613 C C . ASP A 1 263 ? 25.071 -21.140 -1.923 1.00 38.86 276 ASP A C 1
ATOM 1614 O O . ASP A 1 263 ? 24.748 -21.473 -0.793 1.00 38.06 276 ASP A O 1
ATOM 1619 N N . ALA A 1 264 ? 24.663 -20.014 -2.494 1.00 38.72 277 ALA A N 1
ATOM 1620 C CA . ALA A 1 264 ? 23.803 -19.061 -1.803 1.00 38.51 277 ALA A CA 1
ATOM 1621 C C . ALA A 1 264 ? 22.497 -19.737 -1.354 1.00 38.43 277 ALA A C 1
ATOM 1622 O O . ALA A 1 264 ? 22.073 -19.594 -0.206 1.00 37.58 277 ALA A O 1
ATOM 1624 N N . LYS A 1 265 ? 21.869 -20.466 -2.269 1.00 38.33 278 LYS A N 1
ATOM 1625 C CA . LYS A 1 265 ? 20.586 -21.093 -1.971 1.00 38.42 278 LYS A CA 1
ATOM 1626 C C . LYS A 1 265 ? 20.752 -22.226 -0.967 1.00 38.05 278 LYS A C 1
ATOM 1627 O O . LYS A 1 265 ? 19.875 -22.468 -0.155 1.00 38.84 278 LYS A O 1
ATOM 1633 N N . GLN A 1 266 ? 21.885 -22.920 -1.016 1.00 38.03 279 GLN A N 1
ATOM 1634 C CA . GLN A 1 266 ? 22.152 -23.994 -0.062 1.00 38.01 279 GLN A CA 1
ATOM 1635 C C . GLN A 1 266 ? 22.311 -23.455 1.358 1.00 37.52 279 GLN A C 1
ATOM 1636 O O . GLN A 1 266 ? 21.728 -23.997 2.290 1.00 37.85 279 GLN A O 1
ATOM 1642 N N . LEU A 1 267 ? 23.109 -22.397 1.497 1.00 37.03 280 LEU A N 1
ATOM 1643 C CA . LEU A 1 267 ? 23.309 -21.707 2.776 1.00 36.40 280 LEU A CA 1
ATOM 1644 C C . LEU A 1 267 ? 21.987 -21.255 3.414 1.00 37.08 280 LEU A C 1
ATOM 1645 O O . LEU A 1 267 ? 21.738 -21.518 4.592 1.00 38.06 280 LEU A O 1
ATOM 1650 N N . ILE A 1 268 ? 21.142 -20.592 2.642 1.00 36.40 281 ILE A N 1
ATOM 1651 C CA . ILE A 1 268 ? 19.811 -20.208 3.113 1.00 36.14 281 ILE A CA 1
ATOM 1652 C C . ILE A 1 268 ? 18.964 -21.402 3.635 1.00 36.85 281 ILE A C 1
ATOM 1653 O O . ILE A 1 268 ? 18.303 -21.293 4.687 1.00 36.47 281 ILE A O 1
ATOM 1658 N N . ARG A 1 269 ? 18.978 -22.529 2.917 1.00 37.14 282 ARG A N 1
ATOM 1659 C CA . ARG A 1 269 ? 18.224 -23.711 3.354 1.00 38.25 282 ARG A CA 1
ATOM 1660 C C . ARG A 1 269 ? 18.768 -24.249 4.680 1.00 37.47 282 ARG A C 1
ATOM 1661 O O . ARG A 1 269 ? 18.031 -24.778 5.499 1.00 38.93 282 ARG A O 1
ATOM 1669 N N . LEU A 1 270 ? 20.066 -24.106 4.901 1.00 36.69 283 LEU A N 1
ATOM 1670 C CA . LEU A 1 270 ? 20.667 -24.564 6.148 1.00 36.56 283 LEU A CA 1
ATOM 1671 C C . LEU A 1 270 ? 20.442 -23.625 7.328 1.00 36.05 283 LEU A C 1
ATOM 1672 O O . LEU A 1 270 ? 20.619 -24.018 8.486 1.00 36.46 283 LEU A O 1
ATOM 1677 N N . LEU A 1 271 ? 20.050 -22.387 7.028 1.00 35.99 284 LEU A N 1
ATOM 1678 C CA . LEU A 1 271 ? 19.832 -21.371 8.049 1.00 35.89 284 LEU A CA 1
ATOM 1679 C C . LEU A 1 271 ? 18.362 -21.262 8.381 1.00 36.10 284 LEU A C 1
ATOM 1680 O O . LEU A 1 271 ? 18.009 -20.867 9.488 1.00 36.62 284 LEU A O 1
ATOM 1685 N N . LEU A 1 272 ? 17.529 -21.619 7.414 1.00 37.16 285 LEU A N 1
ATOM 1686 C CA . LEU A 1 272 ? 16.088 -21.473 7.546 1.00 38.74 285 LEU A CA 1
ATOM 1687 C C . LEU A 1 272 ? 15.359 -22.754 7.973 1.00 41.21 285 LEU A C 1
ATOM 1688 O O . LEU A 1 272 ? 14.133 -22.792 8.001 1.00 41.41 285 LEU A O 1
ATOM 1693 N N . LYS A 1 273 ? 16.120 -23.783 8.348 1.00 43.53 286 LYS A N 1
ATOM 1694 C CA . LYS A 1 273 ? 15.571 -25.014 8.909 1.00 46.05 286 LYS A CA 1
ATOM 1695 C C . LYS A 1 273 ? 14.477 -24.677 9.910 1.00 47.67 286 LYS A C 1
ATOM 1696 O O . LYS A 1 273 ? 14.673 -23.832 10.799 1.00 47.34 286 LYS A O 1
ATOM 1702 N N . THR A 1 274 ? 13.326 -25.333 9.752 1.00 49.53 287 THR A N 1
ATOM 1703 C CA . THR A 1 274 ? 12.205 -25.188 10.681 1.00 50.79 287 THR A CA 1
ATOM 1704 C C . THR A 1 274 ? 12.628 -25.597 12.102 1.00 51.18 287 THR A C 1
ATOM 1705 O O . THR A 1 274 ? 12.220 -24.972 13.080 1.00 51.35 287 THR A O 1
ATOM 1709 N N . ASP A 1 275 ? 13.491 -26.612 12.183 1.00 52.00 288 ASP A N 1
ATOM 1710 C CA . ASP A 1 275 ? 14.007 -27.149 13.425 1.00 52.28 288 ASP A CA 1
ATOM 1711 C C . ASP A 1 275 ? 15.281 -26.401 13.770 1.00 52.77 288 ASP A C 1
ATOM 1712 O O . ASP A 1 275 ? 16.283 -26.536 13.062 1.00 52.94 288 ASP A O 1
ATOM 1717 N N . PRO A 1 276 ? 15.240 -25.601 14.859 1.00 53.18 289 PRO A N 1
ATOM 1718 C CA . PRO A 1 276 ? 16.350 -24.824 15.396 1.00 53.25 289 PRO A CA 1
ATOM 1719 C C . PRO A 1 276 ? 17.649 -25.585 15.548 1.00 53.71 289 PRO A C 1
ATOM 1720 O O . PRO A 1 276 ? 18.712 -25.012 15.330 1.00 53.88 289 PRO A O 1
ATOM 1724 N N . THR A 1 277 ? 17.578 -26.857 15.926 1.00 54.06 290 THR A N 1
ATOM 1725 C CA . THR A 1 277 ? 18.795 -27.643 16.183 1.00 54.18 290 THR A CA 1
ATOM 1726 C C . THR A 1 277 ? 19.462 -28.130 14.888 1.00 53.62 290 THR A C 1
ATOM 1727 O O . THR A 1 277 ? 20.657 -28.434 14.868 1.00 53.14 290 THR A O 1
ATOM 1731 N N . GLU A 1 278 ? 18.681 -28.181 13.810 1.00 53.07 291 GLU A N 1
ATOM 1732 C CA . GLU A 1 278 ? 19.192 -28.516 12.483 1.00 53.20 291 GLU A CA 1
ATOM 1733 C C . GLU A 1 278 ? 19.856 -27.326 11.752 1.00 51.35 291 GLU A C 1
ATOM 1734 O O . GLU A 1 278 ? 20.565 -27.508 10.748 1.00 51.23 291 GLU A O 1
ATOM 1740 N N . ARG A 1 279 ? 19.621 -26.118 12.260 1.00 49.71 292 ARG A N 1
ATOM 1741 C CA . ARG A 1 279 ? 20.212 -24.889 11.709 1.00 47.61 292 ARG A CA 1
ATOM 1742 C C . ARG A 1 279 ? 21.701 -24.802 11.894 1.00 46.15 292 ARG A C 1
ATOM 1743 O O . ARG A 1 279 ? 22.219 -25.174 12.936 1.00 46.45 292 ARG A O 1
ATOM 1751 N N . LEU A 1 280 ? 22.377 -24.279 10.885 1.00 45.02 293 LEU A N 1
ATOM 1752 C CA . LEU A 1 280 ? 23.793 -23.931 10.977 1.00 43.98 293 LEU A CA 1
ATOM 1753 C C . LEU A 1 280 ? 24.125 -23.095 12.217 1.00 43.71 293 LEU A C 1
ATOM 1754 O O . LEU A 1 280 ? 23.345 -22.231 12.646 1.00 43.88 293 LEU A O 1
ATOM 1759 N N . THR A 1 281 ? 25.280 -23.359 12.802 1.00 43.45 294 THR A N 1
ATOM 1760 C CA . THR A 1 281 ? 25.778 -22.526 13.884 1.00 42.47 294 THR A CA 1
ATOM 1761 C C . THR A 1 281 ? 26.552 -21.397 13.213 1.00 41.88 294 THR A C 1
ATOM 1762 O O . THR A 1 281 ? 26.830 -21.475 12.012 1.00 41.69 294 THR A O 1
ATOM 1766 N N . ILE A 1 282 ? 26.927 -20.360 13.960 1.00 40.88 295 ILE A N 1
ATOM 1767 C CA . ILE A 1 282 ? 27.702 -19.269 13.343 1.00 40.11 295 ILE A CA 1
ATOM 1768 C C . ILE A 1 282 ? 29.023 -19.748 12.724 1.00 40.79 295 ILE A C 1
ATOM 1769 O O . ILE A 1 282 ? 29.443 -19.228 11.690 1.00 40.65 295 ILE A O 1
ATOM 1774 N N . THR A 1 283 ? 29.682 -20.706 13.389 1.00 41.80 296 THR A N 1
ATOM 1775 C CA . THR A 1 283 ? 30.965 -21.268 12.930 1.00 42.19 296 THR A CA 1
ATOM 1776 C C . THR A 1 283 ? 30.774 -21.959 11.580 1.00 41.32 296 THR A C 1
ATOM 1777 O O . THR A 1 283 ? 31.534 -21.736 10.643 1.00 41.45 296 THR A O 1
ATOM 1781 N N . GLN A 1 284 ? 29.725 -22.764 11.482 1.00 40.11 297 GLN A N 1
ATOM 1782 C CA . GLN A 1 284 ? 29.361 -23.371 10.215 1.00 39.73 297 GLN A CA 1
ATOM 1783 C C . GLN A 1 284 ? 29.058 -22.313 9.146 1.00 38.86 297 GLN A C 1
ATOM 1784 O O . GLN A 1 284 ? 29.456 -22.472 8.001 1.00 38.84 297 GLN A O 1
ATOM 1790 N N . PHE A 1 285 ? 28.354 -21.234 9.520 1.00 38.61 298 PHE A N 1
ATOM 1791 C CA . PHE A 1 285 ? 28.006 -20.150 8.579 1.00 37.75 298 PHE A CA 1
ATOM 1792 C C . PHE A 1 285 ? 29.266 -19.474 8.014 1.00 38.29 298 PHE A C 1
ATOM 1793 O O . PHE A 1 285 ? 29.408 -19.281 6.799 1.00 37.45 298 PHE A O 1
ATOM 1801 N N . MET A 1 286 ? 30.186 -19.146 8.912 1.00 38.78 299 MET A N 1
ATOM 1802 C CA . MET A 1 286 ? 31.413 -18.444 8.553 1.00 40.25 299 MET A CA 1
ATOM 1803 C C . MET A 1 286 ? 32.376 -19.303 7.725 1.00 41.35 299 MET A C 1
ATOM 1804 O O . MET A 1 286 ? 33.209 -18.760 6.970 1.00 41.64 299 MET A O 1
ATOM 1809 N N . ASN A 1 287 ? 32.279 -20.624 7.909 1.00 42.04 300 ASN A N 1
ATOM 1810 C CA . ASN A 1 287 ? 33.063 -21.597 7.133 1.00 43.58 300 ASN A CA 1
ATOM 1811 C C . ASN A 1 287 ? 32.425 -22.013 5.825 1.00 43.67 300 ASN A C 1
ATOM 1812 O O . ASN A 1 287 ? 33.096 -22.593 4.987 1.00 44.54 300 ASN A O 1
ATOM 1817 N N . HIS A 1 288 ? 31.141 -21.726 5.640 1.00 44.49 301 HIS A N 1
ATOM 1818 C CA . HIS A 1 288 ? 30.512 -21.963 4.339 1.00 44.42 301 HIS A CA 1
ATOM 1819 C C . HIS A 1 288 ? 31.288 -21.180 3.262 1.00 44.44 301 HIS A C 1
ATOM 1820 O O . HIS A 1 288 ? 31.646 -20.031 3.495 1.00 44.47 301 HIS A O 1
ATOM 1827 N N . PRO A 1 289 ? 31.538 -21.790 2.068 1.00 44.52 302 PRO A N 1
ATOM 1828 C CA . PRO A 1 289 ? 32.367 -21.100 1.066 1.00 43.75 302 PRO A CA 1
ATOM 1829 C C . PRO A 1 289 ? 31.743 -19.799 0.552 1.00 43.02 302 PRO A C 1
ATOM 1830 O O . PRO A 1 289 ? 32.469 -18.906 0.145 1.00 42.12 302 PRO A O 1
ATOM 1834 N N . TRP A 1 290 ? 30.413 -19.694 0.573 1.00 42.55 303 TRP A N 1
ATOM 1835 C CA . TRP A 1 290 ? 29.743 -18.448 0.162 1.00 42.77 303 TRP A CA 1
ATOM 1836 C C . TRP A 1 290 ? 30.142 -17.265 1.064 1.00 42.78 303 TRP A C 1
ATOM 1837 O O . TRP A 1 290 ? 30.241 -16.139 0.601 1.00 43.27 303 TRP A O 1
ATOM 1848 N N . ILE A 1 291 ? 30.420 -17.543 2.334 1.00 43.19 304 ILE A N 1
ATOM 1849 C CA . ILE A 1 291 ? 30.856 -16.526 3.276 1.00 43.85 304 ILE A CA 1
ATOM 1850 C C . ILE A 1 291 ? 32.384 -16.479 3.353 1.00 45.40 304 ILE A C 1
ATOM 1851 O O . ILE A 1 291 ? 33.005 -15.431 3.132 1.00 44.87 304 ILE A O 1
ATOM 1856 N N . ASN A 1 292 ? 32.959 -17.627 3.682 1.00 46.91 305 ASN A N 1
ATOM 1857 C CA . ASN A 1 292 ? 34.387 -17.820 3.779 1.00 49.27 305 ASN A CA 1
ATOM 1858 C C . ASN A 1 292 ? 35.133 -17.313 2.546 1.00 50.05 305 ASN A C 1
ATOM 1859 O O . ASN A 1 292 ? 36.158 -16.650 2.652 1.00 50.77 305 ASN A O 1
ATOM 1864 N N . GLN A 1 293 ? 34.606 -17.621 1.370 1.00 51.46 306 GLN A N 1
ATOM 1865 C CA . GLN A 1 293 ? 35.195 -17.166 0.121 1.00 52.74 306 GLN A CA 1
ATOM 1866 C C . GLN A 1 293 ? 34.258 -16.180 -0.555 1.00 53.15 306 GLN A C 1
ATOM 1867 O O . GLN A 1 293 ? 33.996 -16.294 -1.749 1.00 53.23 306 GLN A O 1
ATOM 1873 N N . SER A 1 294 ? 33.766 -15.205 0.215 1.00 53.77 307 SER A N 1
ATOM 1874 C CA . SER A 1 294 ? 32.793 -14.217 -0.267 1.00 54.28 307 SER A CA 1
ATOM 1875 C C . SER A 1 294 ? 33.283 -13.396 -1.464 1.00 55.29 307 SER A C 1
ATOM 1876 O O . SER A 1 294 ? 32.492 -13.013 -2.319 1.00 54.81 307 SER A O 1
ATOM 1879 N N . MET A 1 295 ? 34.591 -13.151 -1.529 1.00 57.09 308 MET A N 1
ATOM 1880 C CA . MET A 1 295 ? 35.169 -12.262 -2.548 1.00 59.14 308 MET A CA 1
ATOM 1881 C C . MET A 1 295 ? 35.319 -12.945 -3.910 1.00 58.72 308 MET A C 1
ATOM 1882 O O . MET A 1 295 ? 35.494 -12.281 -4.929 1.00 59.17 308 MET A O 1
ATOM 1887 N N . VAL A 1 296 ? 35.199 -14.272 -3.906 1.00 58.64 309 VAL A N 1
ATOM 1888 C CA . VAL A 1 296 ? 35.221 -15.109 -5.108 1.00 58.53 309 VAL A CA 1
ATOM 1889 C C . VAL A 1 296 ? 33.801 -15.407 -5.622 1.00 58.09 309 VAL A C 1
ATOM 1890 O O . VAL A 1 296 ? 33.628 -15.891 -6.745 1.00 58.49 309 VAL A O 1
ATOM 1894 N N . VAL A 1 297 ? 32.792 -15.105 -4.799 1.00 57.38 310 VAL A N 1
ATOM 1895 C CA . VAL A 1 297 ? 31.371 -15.209 -5.179 1.00 55.98 310 VAL A CA 1
ATOM 1896 C C . VAL A 1 297 ? 31.108 -14.424 -6.477 1.00 55.98 310 VAL A C 1
ATOM 1897 O O . VAL A 1 297 ? 31.676 -13.351 -6.673 1.00 55.32 310 VAL A O 1
ATOM 1901 N N . PRO A 1 298 ? 30.281 -14.989 -7.384 1.00 56.03 311 PRO A N 1
ATOM 1902 C CA . PRO A 1 298 ? 29.909 -14.345 -8.644 1.00 55.96 311 PRO A CA 1
ATOM 1903 C C . PRO A 1 298 ? 29.359 -12.926 -8.519 1.00 55.85 311 PRO A C 1
ATOM 1904 O O . PRO A 1 298 ? 28.456 -12.637 -7.725 1.00 55.89 311 PRO A O 1
ATOM 1908 N N . GLN A 1 299 ? 29.902 -12.060 -9.357 1.00 55.68 312 GLN A N 1
ATOM 1909 C CA . GLN A 1 299 ? 29.531 -10.669 -9.424 1.00 55.43 312 GLN A CA 1
ATOM 1910 C C . GLN A 1 299 ? 28.198 -10.497 -10.145 1.00 54.44 312 GLN A C 1
ATOM 1911 O O . GLN A 1 299 ? 27.998 -9.498 -10.833 1.00 54.35 312 GLN A O 1
ATOM 1917 N N . THR A 1 300 ? 27.286 -11.461 -9.981 1.00 53.47 313 THR A N 1
ATOM 1918 C CA . THR A 1 300 ? 26.019 -11.456 -10.730 1.00 53.04 313 THR A CA 1
ATOM 1919 C C . THR A 1 300 ? 24.980 -10.456 -10.209 1.00 53.06 313 THR A C 1
ATOM 1920 O O . THR A 1 300 ? 24.678 -10.435 -9.019 1.00 52.89 313 THR A O 1
ATOM 1924 N N . PRO A 1 301 ? 24.463 -9.595 -11.109 1.00 52.87 314 PRO A N 1
ATOM 1925 C CA . PRO A 1 301 ? 23.480 -8.567 -10.755 1.00 52.46 314 PRO A CA 1
ATOM 1926 C C . PRO A 1 301 ? 22.137 -9.117 -10.281 1.00 51.67 314 PRO A C 1
ATOM 1927 O O . PRO A 1 301 ? 21.478 -9.874 -10.995 1.00 52.19 314 PRO A O 1
ATOM 1931 N N . LEU A 1 302 ? 21.741 -8.711 -9.079 1.00 50.59 315 LEU A N 1
ATOM 1932 C CA . LEU A 1 302 ? 20.503 -9.156 -8.453 1.00 49.42 315 LEU A CA 1
ATOM 1933 C C . LEU A 1 302 ? 19.340 -8.221 -8.775 1.00 48.58 315 LEU A C 1
ATOM 1934 O O . LEU A 1 302 ? 19.546 -7.111 -9.252 1.00 48.63 315 LEU A O 1
ATOM 1939 N N . HIS A 1 303 ? 18.120 -8.674 -8.499 1.00 47.66 316 HIS A N 1
ATOM 1940 C CA . HIS A 1 303 ? 16.898 -7.879 -8.645 1.00 47.60 316 HIS A CA 1
ATOM 1941 C C . HIS A 1 303 ? 16.601 -6.964 -7.437 1.00 47.04 316 HIS A C 1
ATOM 1942 O O . HIS A 1 303 ? 15.592 -6.233 -7.434 1.00 47.35 316 HIS A O 1
ATOM 1949 N N . THR A 1 304 ? 17.459 -7.035 -6.419 1.00 46.06 317 THR A N 1
ATOM 1950 C CA . THR A 1 304 ? 17.125 -6.625 -5.041 1.00 44.60 317 THR A CA 1
ATOM 1951 C C . THR A 1 304 ? 16.667 -5.171 -4.919 1.00 44.28 317 THR A C 1
ATOM 1952 O O . THR A 1 304 ? 15.566 -4.905 -4.427 1.00 43.03 317 THR A O 1
ATOM 1956 N N . ALA A 1 305 ? 17.521 -4.244 -5.356 1.00 44.26 318 ALA A N 1
ATOM 1957 C CA . ALA A 1 305 ? 17.228 -2.798 -5.304 1.00 45.06 318 ALA A CA 1
ATOM 1958 C C . ALA A 1 305 ? 15.945 -2.460 -6.041 1.00 45.88 318 ALA A C 1
ATOM 1959 O O . ALA A 1 305 ? 15.056 -1.775 -5.498 1.00 46.00 318 ALA A O 1
ATOM 1961 N N . ARG A 1 306 ? 15.856 -2.963 -7.272 1.00 47.18 319 ARG A N 1
ATOM 1962 C CA . ARG A 1 306 ? 14.679 -2.820 -8.125 1.00 48.90 319 ARG A CA 1
ATOM 1963 C C . ARG A 1 306 ? 13.398 -3.262 -7.413 1.00 48.06 319 ARG A C 1
ATOM 1964 O O . ARG A 1 306 ? 12.423 -2.513 -7.365 1.00 47.97 319 ARG A O 1
ATOM 1972 N N . VAL A 1 307 ? 13.422 -4.462 -6.831 1.00 47.94 320 VAL A N 1
ATOM 1973 C CA . VAL A 1 307 ? 12.287 -5.021 -6.100 1.00 47.86 320 VAL A CA 1
ATOM 1974 C C . VAL A 1 307 ? 11.963 -4.213 -4.821 1.00 48.29 320 VAL A C 1
ATOM 1975 O O . VAL A 1 307 ? 10.797 -3.906 -4.544 1.00 47.32 320 VAL A O 1
ATOM 1979 N N . LEU A 1 308 ? 13.004 -3.880 -4.055 1.00 48.71 321 LEU A N 1
ATOM 1980 C CA . LEU A 1 308 ? 12.898 -2.976 -2.899 1.00 50.30 321 LEU A CA 1
ATOM 1981 C C . LEU A 1 308 ? 12.196 -1.638 -3.252 1.00 51.78 321 LEU A C 1
ATOM 1982 O O . LEU A 1 308 ? 11.292 -1.195 -2.535 1.00 51.39 321 LEU A O 1
ATOM 1987 N N . GLN A 1 309 ? 12.618 -1.026 -4.366 1.00 53.74 322 GLN A N 1
ATOM 1988 C CA . GLN A 1 309 ? 11.932 0.124 -4.980 1.00 55.67 322 GLN A CA 1
ATOM 1989 C C . GLN A 1 309 ? 10.486 -0.178 -5.368 1.00 56.46 322 GLN A C 1
ATOM 1990 O O . GLN A 1 309 ? 9.568 0.521 -4.943 1.00 56.78 322 GLN A O 1
ATOM 1996 N N . GLU A 1 310 ? 10.272 -1.217 -6.168 1.00 57.80 323 GLU A N 1
ATOM 1997 C CA . GLU A 1 310 ? 8.915 -1.564 -6.588 1.00 59.33 323 GLU A CA 1
ATOM 1998 C C . GLU A 1 310 ? 7.951 -1.773 -5.421 1.00 59.50 323 GLU A C 1
ATOM 1999 O O . GLU A 1 310 ? 6.817 -1.276 -5.450 1.00 59.55 323 GLU A O 1
ATOM 2005 N N . ASP A 1 311 ? 8.390 -2.523 -4.407 1.00 59.98 324 ASP A N 1
ATOM 2006 C CA . ASP A 1 311 ? 7.505 -2.904 -3.293 1.00 60.00 324 ASP A CA 1
ATOM 2007 C C . ASP A 1 311 ? 7.720 -2.034 -2.064 1.00 59.40 324 ASP A C 1
ATOM 2008 O O . ASP A 1 311 ? 7.277 -2.403 -0.970 1.00 58.53 324 ASP A O 1
ATOM 2013 N N . LYS A 1 312 ? 8.385 -0.888 -2.237 1.00 59.26 325 LYS A N 1
ATOM 2014 C CA . LYS A 1 312 ? 8.669 0.016 -1.109 1.00 59.57 325 LYS A CA 1
ATOM 2015 C C . LYS A 1 312 ? 7.430 0.269 -0.262 1.00 59.44 325 LYS A C 1
ATOM 2016 O O . LYS A 1 312 ? 7.519 0.472 0.948 1.00 59.22 325 LYS A O 1
ATOM 2022 N N . ASP A 1 313 ? 6.272 0.199 -0.907 1.00 59.81 326 ASP A N 1
ATOM 2023 C CA . ASP A 1 313 ? 4.986 0.376 -0.235 1.00 60.11 326 ASP A CA 1
ATOM 2024 C C . ASP A 1 313 ? 4.634 -0.723 0.762 1.00 59.52 326 ASP A C 1
ATOM 2025 O O . ASP A 1 313 ? 3.883 -0.475 1.701 1.00 59.20 326 ASP A O 1
ATOM 2030 N N . HIS A 1 314 ? 5.185 -1.921 0.558 1.00 59.27 327 HIS A N 1
ATOM 2031 C CA . HIS A 1 314 ? 4.960 -3.049 1.471 1.00 58.81 327 HIS A CA 1
ATOM 2032 C C . HIS A 1 314 ? 6.118 -3.335 2.426 1.00 57.33 327 HIS A C 1
ATOM 2033 O O . HIS A 1 314 ? 6.053 -4.288 3.186 1.00 57.23 327 HIS A O 1
ATOM 2040 N N . TRP A 1 315 ? 7.146 -2.488 2.406 1.00 55.88 328 TRP A N 1
ATOM 2041 C CA . TRP A 1 315 ? 8.337 -2.658 3.251 1.00 54.19 328 TRP A CA 1
ATOM 2042 C C . TRP A 1 315 ? 8.067 -2.650 4.764 1.00 53.52 328 TRP A C 1
ATOM 2043 O O . TRP A 1 315 ? 8.610 -3.472 5.506 1.00 52.71 328 TRP A O 1
ATOM 2054 N N . ASP A 1 316 ? 7.232 -1.718 5.210 1.00 53.03 329 ASP A N 1
ATOM 2055 C CA . ASP A 1 316 ? 6.867 -1.617 6.617 1.00 52.62 329 ASP A CA 1
ATOM 2056 C C . ASP A 1 316 ? 6.259 -2.927 7.107 1.00 52.06 329 ASP A C 1
ATOM 2057 O O . ASP A 1 316 ? 6.530 -3.361 8.225 1.00 51.30 329 ASP A O 1
ATOM 2062 N N . GLU A 1 317 ? 5.433 -3.533 6.252 1.00 51.58 330 GLU A N 1
ATOM 2063 C CA . GLU A 1 317 ? 4.776 -4.800 6.537 1.00 52.12 330 GLU A CA 1
ATOM 2064 C C . GLU A 1 317 ? 5.792 -5.919 6.677 1.00 50.00 330 GLU A C 1
ATOM 2065 O O . GLU A 1 317 ? 5.725 -6.682 7.638 1.00 50.13 330 GLU A O 1
ATOM 2071 N N . VAL A 1 318 ? 6.735 -5.996 5.730 1.00 48.33 331 VAL A N 1
ATOM 2072 C CA . VAL A 1 318 ? 7.878 -6.927 5.796 1.00 45.97 331 VAL A CA 1
ATOM 2073 C C . VAL A 1 318 ? 8.604 -6.793 7.141 1.00 45.14 331 VAL A C 1
ATOM 2074 O O . VAL A 1 318 ? 8.809 -7.777 7.840 1.00 43.24 331 VAL A O 1
ATOM 2078 N N . LYS A 1 319 ? 8.958 -5.559 7.499 1.00 45.00 332 LYS A N 1
ATOM 2079 C CA . LYS A 1 319 ? 9.593 -5.263 8.785 1.00 44.38 332 LYS A CA 1
ATOM 2080 C C . LYS A 1 319 ? 8.763 -5.739 9.976 1.00 44.23 332 LYS A C 1
ATOM 2081 O O . LYS A 1 319 ? 9.297 -6.345 10.895 1.00 43.51 332 LYS A O 1
ATOM 2087 N N . GLU A 1 320 ? 7.466 -5.469 9.945 1.00 43.86 333 GLU A N 1
ATOM 2088 C CA . GLU A 1 320 ? 6.566 -5.842 11.031 1.00 45.44 333 GLU A CA 1
ATOM 2089 C C . GLU A 1 320 ? 6.353 -7.347 11.197 1.00 44.97 333 GLU A C 1
ATOM 2090 O O . GLU A 1 320 ? 6.151 -7.816 12.312 1.00 44.64 333 GLU A O 1
ATOM 2096 N N . GLU A 1 321 ? 6.358 -8.102 10.101 1.00 44.65 334 GLU A N 1
ATOM 2097 C CA . GLU A 1 321 ? 6.228 -9.548 10.240 1.00 44.45 334 GLU A CA 1
ATOM 2098 C C . GLU A 1 321 ? 7.554 -10.194 10.612 1.00 42.28 334 GLU A C 1
ATOM 2099 O O . GLU A 1 321 ? 7.557 -11.193 11.315 1.00 42.03 334 GLU A O 1
ATOM 2105 N N . MET A 1 322 ? 8.682 -9.605 10.222 1.00 40.57 335 MET A N 1
ATOM 2106 C CA . MET A 1 322 ? 9.933 -10.111 10.780 1.00 39.13 335 MET A CA 1
ATOM 2107 C C . MET A 1 322 ? 10.021 -9.886 12.288 1.00 38.46 335 MET A C 1
ATOM 2108 O O . MET A 1 322 ? 10.420 -10.788 12.999 1.00 39.01 335 MET A O 1
ATOM 2113 N N . THR A 1 323 ? 9.682 -8.680 12.753 1.00 37.76 336 THR A N 1
ATOM 2114 C CA . THR A 1 323 ? 9.602 -8.347 14.183 1.00 37.52 336 THR A CA 1
ATOM 2115 C C . THR A 1 323 ? 8.719 -9.333 14.936 1.00 37.21 336 THR A C 1
ATOM 2116 O O . THR A 1 323 ? 9.085 -9.826 15.996 1.00 36.45 336 THR A O 1
ATOM 2120 N N . SER A 1 324 ? 7.548 -9.595 14.370 1.00 37.75 337 SER A N 1
ATOM 2121 C CA . SER A 1 324 ? 6.591 -10.576 14.893 1.00 38.19 337 SER A CA 1
ATOM 2122 C C . SER A 1 324 ? 7.161 -12.004 14.950 1.00 38.15 337 SER A C 1
ATOM 2123 O O . SER A 1 324 ? 7.090 -12.681 15.982 1.00 38.67 337 SER A O 1
ATOM 2126 N N . ALA A 1 325 ? 7.767 -12.440 13.850 1.00 38.45 338 ALA A N 1
ATOM 2127 C CA . ALA A 1 325 ? 8.413 -13.744 13.776 1.00 37.85 338 ALA A CA 1
ATOM 2128 C C . ALA A 1 325 ? 9.429 -13.923 14.899 1.00 37.20 338 ALA A C 1
ATOM 2129 O O . ALA A 1 325 ? 9.441 -14.953 15.557 1.00 36.85 338 ALA A O 1
ATOM 2131 N N . LEU A 1 326 ? 10.246 -12.890 15.120 1.00 37.17 339 LEU A N 1
ATOM 2132 C CA . LEU A 1 326 ? 11.330 -12.881 16.115 1.00 36.34 339 LEU A CA 1
ATOM 2133 C C . LEU A 1 326 ? 10.823 -12.836 17.527 1.00 36.15 339 LEU A C 1
ATOM 2134 O O . LEU A 1 326 ? 11.384 -13.463 18.399 1.00 35.00 339 LEU A O 1
ATOM 2139 N N . ALA A 1 327 ? 9.750 -12.088 17.755 1.00 37.54 340 ALA A N 1
ATOM 2140 C CA . ALA A 1 327 ? 9.092 -12.108 19.062 1.00 38.64 340 ALA A CA 1
ATOM 2141 C C . ALA A 1 327 ? 8.563 -13.488 19.374 1.00 39.46 340 ALA A C 1
ATOM 2142 O O . ALA A 1 327 ? 8.798 -14.006 20.450 1.00 40.14 340 ALA A O 1
ATOM 2144 N N . THR A 1 328 ? 7.863 -14.079 18.410 1.00 41.16 341 THR A N 1
ATOM 2145 C CA . THR A 1 328 ? 7.424 -15.478 18.461 1.00 41.96 341 THR A CA 1
ATOM 2146 C C . THR A 1 328 ? 8.532 -16.448 18.906 1.00 42.47 341 THR A C 1
ATOM 2147 O O . THR A 1 328 ? 8.311 -17.290 19.778 1.00 42.93 341 THR A O 1
ATOM 2151 N N . MET A 1 329 ? 9.727 -16.312 18.338 1.00 42.84 342 MET A N 1
ATOM 2152 C CA . MET A 1 329 ? 10.817 -17.210 18.671 1.00 43.23 342 MET A CA 1
ATOM 2153 C C . MET A 1 329 ? 11.311 -16.977 20.089 1.00 42.92 342 MET A C 1
ATOM 2154 O O . MET A 1 329 ? 12.011 -17.827 20.672 1.00 43.27 342 MET A O 1
ATOM 2159 N N . ARG A 1 330 ? 10.938 -15.821 20.647 1.00 42.43 343 ARG A N 1
ATOM 2160 C CA . ARG A 1 330 ? 11.369 -15.437 21.979 1.00 40.73 343 ARG A CA 1
ATOM 2161 C C . ARG A 1 330 ? 10.380 -15.850 23.086 1.00 41.61 343 ARG A C 1
ATOM 2162 O O . ARG A 1 330 ? 10.735 -15.795 24.256 1.00 41.34 343 ARG A O 1
ATOM 2170 N N . VAL A 1 331 ? 9.148 -16.236 22.739 1.00 41.74 344 VAL A N 1
ATOM 2171 C CA . VAL A 1 331 ? 8.203 -16.685 23.780 1.00 43.20 344 VAL A CA 1
ATOM 2172 C C . VAL A 1 331 ? 8.677 -17.981 24.470 1.00 43.46 344 VAL A C 1
ATOM 2173 O O . VAL A 1 331 ? 9.203 -18.881 23.820 1.00 43.68 344 VAL A O 1
ATOM 2177 N N . ASP A 1 332 ? 8.514 -18.040 25.790 1.00 43.72 345 ASP A N 1
ATOM 2178 C CA . ASP A 1 332 ? 8.854 -19.212 26.600 1.00 44.13 345 ASP A CA 1
ATOM 2179 C C . ASP A 1 332 ? 8.173 -20.501 26.109 1.00 43.74 345 ASP A C 1
ATOM 2180 O O . ASP A 1 332 ? 8.828 -21.513 25.894 1.00 42.54 345 ASP A O 1
ATOM 2185 N N . TYR A 1 333 ? 6.854 -20.437 25.937 1.00 43.20 346 TYR A N 1
ATOM 2186 C CA . TYR A 1 333 ? 6.054 -21.520 25.342 1.00 43.89 346 TYR A CA 1
ATOM 2187 C C . TYR A 1 333 ? 5.245 -21.026 24.170 1.00 43.75 346 TYR A C 1
ATOM 2188 O O . TYR A 1 333 ? 4.495 -20.075 24.288 1.00 43.56 346 TYR A O 1
ATOM 2197 N N . ASP A 1 334 ? 5.371 -21.712 23.048 1.00 44.43 347 ASP A N 1
ATOM 2198 C CA . ASP A 1 334 ? 4.604 -21.355 21.876 1.00 45.23 347 ASP A CA 1
ATOM 2199 C C . ASP A 1 334 ? 3.626 -22.474 21.505 1.00 45.50 347 ASP A C 1
ATOM 2200 O O . ASP A 1 334 ? 3.749 -23.613 21.947 1.00 44.84 347 ASP A O 1
ATOM 2205 N N . GLN A 1 335 ? 2.635 -22.136 20.702 1.00 46.53 348 GLN A N 1
ATOM 2206 C CA . GLN A 1 335 ? 1.801 -23.149 20.105 1.00 48.34 348 GLN A CA 1
ATOM 2207 C C . GLN A 1 335 ? 2.619 -24.074 19.220 1.00 49.16 348 GLN A C 1
ATOM 2208 O O . GLN A 1 335 ? 3.788 -23.806 18.902 1.00 50.23 348 GLN A O 1
ATOM 2214 N N . VAL A 1 336 ? 1.981 -25.164 18.832 1.00 49.97 349 VAL A N 1
ATOM 2215 C CA . VAL A 1 336 ? 2.561 -26.162 17.974 1.00 50.56 349 VAL A CA 1
ATOM 2216 C C . VAL A 1 336 ? 1.738 -26.189 16.673 1.00 50.99 349 VAL A C 1
ATOM 2217 O O . VAL A 1 336 ? 0.633 -25.592 16.604 1.00 50.97 349 VAL A O 1
#